Protein AF-A0A6L3B1K0-F1 (afdb_monomer_lite)

Organism: Azospirillum brasilense (NCBI:txid192)

Structure (mmCIF, N/CA/C/O backbone):
data_AF-A0A6L3B1K0-F1
#
_entry.id   AF-A0A6L3B1K0-F1
#
loop_
_atom_site.group_PDB
_atom_site.id
_atom_site.type_symbol
_atom_site.label_atom_id
_atom_site.label_alt_id
_atom_site.label_comp_id
_atom_site.label_asym_id
_atom_site.label_entity_id
_atom_site.label_seq_id
_atom_site.pdbx_PDB_ins_code
_atom_site.Cartn_x
_atom_site.Cartn_y
_atom_site.Cartn_z
_atom_site.occupancy
_atom_site.B_iso_or_equiv
_atom_site.auth_seq_id
_atom_site.auth_comp_id
_atom_site.auth_asym_id
_atom_site.auth_atom_id
_atom_site.pdbx_PDB_model_num
ATOM 1 N N . MET A 1 1 ? -2.531 6.996 -9.589 1.00 86.94 1 MET A N 1
ATOM 2 C CA . MET A 1 1 ? -1.404 6.646 -8.697 1.00 86.94 1 MET A CA 1
ATOM 3 C C . MET A 1 1 ? -1.810 5.839 -7.459 1.00 86.94 1 MET A C 1
ATOM 5 O O . MET A 1 1 ? -1.517 4.654 -7.424 1.00 86.94 1 MET A O 1
ATOM 9 N N . ARG A 1 2 ? -2.521 6.419 -6.473 1.00 87.19 2 ARG A N 1
ATOM 10 C CA . ARG A 1 2 ? -2.810 5.781 -5.159 1.00 87.19 2 ARG A CA 1
ATOM 11 C C . ARG A 1 2 ? -3.393 4.363 -5.223 1.00 87.19 2 ARG A C 1
ATOM 13 O O . ARG A 1 2 ? -3.021 3.514 -4.427 1.00 87.19 2 ARG A O 1
ATOM 20 N N . THR A 1 3 ? -4.273 4.098 -6.185 1.00 90.81 3 THR A N 1
ATOM 21 C CA . THR A 1 3 ? -4.840 2.764 -6.416 1.00 90.81 3 THR A CA 1
ATOM 22 C C . THR A 1 3 ? -3.766 1.729 -6.755 1.00 90.81 3 THR A C 1
ATOM 24 O O . THR A 1 3 ? -3.760 0.662 -6.164 1.00 90.81 3 THR A O 1
ATOM 27 N N . ALA A 1 4 ? -2.838 2.049 -7.662 1.00 90.62 4 ALA A N 1
ATOM 28 C CA . ALA A 1 4 ? -1.761 1.140 -8.055 1.00 90.62 4 ALA A CA 1
ATOM 29 C C . ALA A 1 4 ? -0.779 0.895 -6.898 1.00 90.62 4 ALA A C 1
ATOM 31 O O . ALA A 1 4 ? -0.403 -0.246 -6.660 1.00 90.62 4 ALA A O 1
ATOM 32 N N . LEU A 1 5 ? -0.448 1.936 -6.124 1.00 91.38 5 LEU A N 1
ATOM 33 C CA . LEU A 1 5 ? 0.362 1.806 -4.906 1.00 91.38 5 LEU A CA 1
ATOM 34 C C . LEU A 1 5 ? -0.286 0.876 -3.876 1.00 91.38 5 LEU A C 1
ATOM 36 O O . LEU A 1 5 ? 0.376 -0.016 -3.364 1.00 91.38 5 LEU A O 1
ATOM 40 N N . ALA A 1 6 ? -1.586 1.033 -3.614 1.00 90.38 6 ALA A N 1
ATOM 41 C CA . ALA A 1 6 ? -2.307 0.166 -2.683 1.00 90.38 6 ALA A CA 1
ATOM 42 C C . ALA A 1 6 ? -2.279 -1.311 -3.117 1.00 90.38 6 ALA A C 1
ATOM 44 O O . ALA A 1 6 ? -2.135 -2.195 -2.275 1.00 90.38 6 ALA A O 1
ATOM 45 N N . LEU A 1 7 ? -2.376 -1.574 -4.425 1.00 90.75 7 LEU A N 1
ATOM 46 C CA . LEU A 1 7 ? -2.270 -2.923 -4.986 1.00 90.75 7 LEU A CA 1
ATOM 47 C C . LEU A 1 7 ? -0.841 -3.479 -4.834 1.00 90.75 7 LEU A C 1
ATOM 49 O O . LEU A 1 7 ? -0.678 -4.615 -4.398 1.00 90.75 7 LEU A O 1
ATOM 53 N N . VAL A 1 8 ? 0.190 -2.666 -5.093 1.00 91.75 8 VAL A N 1
ATOM 54 C CA . VAL A 1 8 ? 1.606 -3.029 -4.883 1.00 91.75 8 VAL A CA 1
ATOM 55 C C . VAL A 1 8 ? 1.900 -3.336 -3.412 1.00 91.75 8 VAL A C 1
ATOM 57 O O . VAL A 1 8 ? 2.517 -4.356 -3.124 1.00 91.75 8 VAL A O 1
ATOM 60 N N . ILE A 1 9 ? 1.421 -2.505 -2.481 1.00 90.50 9 ILE A N 1
ATOM 61 C CA . ILE A 1 9 ? 1.541 -2.716 -1.028 1.00 90.50 9 ILE A CA 1
ATOM 62 C C . ILE A 1 9 ? 0.909 -4.052 -0.634 1.00 90.50 9 ILE A C 1
ATOM 64 O O . ILE A 1 9 ? 1.549 -4.877 0.016 1.00 90.50 9 ILE A O 1
ATOM 68 N N . ALA A 1 10 ? -0.334 -4.290 -1.058 1.00 87.50 10 ALA A N 1
ATOM 69 C CA . ALA A 1 10 ? -1.055 -5.509 -0.716 1.00 87.50 10 ALA A CA 1
ATOM 70 C C . ALA A 1 10 ? -0.383 -6.761 -1.308 1.00 87.50 10 ALA A C 1
ATOM 72 O O . ALA A 1 10 ? -0.256 -7.778 -0.626 1.00 87.50 10 ALA A O 1
ATOM 73 N N . ARG A 1 11 ? 0.126 -6.668 -2.544 1.00 86.94 11 ARG A N 1
ATOM 74 C CA . ARG A 1 11 ? 0.893 -7.739 -3.192 1.00 86.94 11 ARG A CA 1
ATOM 75 C C . ARG A 1 11 ? 2.226 -7.997 -2.493 1.00 86.94 11 ARG A C 1
ATOM 77 O O . ARG A 1 11 ? 2.617 -9.149 -2.338 1.00 86.94 11 ARG A O 1
ATOM 84 N N . ARG A 1 12 ? 2.917 -6.953 -2.030 1.00 86.38 12 ARG A N 1
ATOM 85 C CA . ARG A 1 12 ? 4.172 -7.093 -1.276 1.00 86.38 12 ARG A CA 1
ATOM 86 C C . ARG A 1 12 ? 3.946 -7.716 0.097 1.00 86.38 12 ARG A C 1
ATOM 88 O O . ARG A 1 12 ? 4.785 -8.478 0.558 1.00 86.38 12 ARG A O 1
ATOM 95 N N . ALA A 1 13 ? 2.816 -7.409 0.730 1.00 85.56 13 ALA A N 1
ATOM 96 C CA . ALA A 1 13 ? 2.474 -7.925 2.047 1.00 85.56 13 ALA A CA 1
ATOM 97 C C . ALA A 1 13 ? 2.261 -9.443 2.061 1.00 85.56 13 ALA A C 1
ATOM 99 O O . ALA A 1 13 ? 2.494 -10.059 3.097 1.00 85.56 13 ALA A O 1
ATOM 100 N N . GLN A 1 14 ? 1.788 -10.032 0.950 1.00 84.38 14 GLN A N 1
ATOM 101 C CA . GLN A 1 14 ? 1.463 -11.466 0.838 1.00 84.38 14 GLN A CA 1
ATOM 102 C C . GLN A 1 14 ? 0.508 -11.966 1.948 1.00 84.38 14 GLN A C 1
ATOM 104 O O . GLN A 1 14 ? 0.469 -13.145 2.285 1.00 84.38 14 GLN A O 1
ATOM 109 N N . ARG A 1 15 ? -0.274 -11.055 2.544 1.00 85.75 15 ARG A N 1
ATOM 110 C CA . ARG A 1 15 ? -1.242 -11.316 3.617 1.00 85.75 15 ARG A CA 1
ATOM 111 C C . ARG A 1 15 ? -2.334 -10.253 3.614 1.00 85.75 15 ARG A C 1
ATOM 113 O O . ARG A 1 15 ? -2.159 -9.170 3.057 1.00 85.75 15 ARG A O 1
ATOM 120 N N . ALA A 1 16 ? -3.435 -10.529 4.306 1.00 86.88 16 ALA A N 1
ATOM 121 C CA . ALA A 1 16 ? -4.459 -9.521 4.541 1.00 86.88 16 ALA A CA 1
ATOM 122 C C . ALA A 1 16 ? -3.948 -8.422 5.500 1.00 86.88 16 ALA A C 1
ATOM 124 O O . ALA A 1 16 ? -3.304 -8.711 6.515 1.00 86.88 16 ALA A O 1
ATOM 125 N N . LEU A 1 17 ? -4.258 -7.164 5.183 1.00 85.56 17 LEU A N 1
ATOM 126 C CA . LEU A 1 17 ? -3.819 -5.975 5.924 1.00 85.56 17 LEU A CA 1
ATOM 127 C C . LEU A 1 17 ? -4.998 -5.298 6.631 1.00 85.56 17 LEU A C 1
ATOM 129 O O . LEU A 1 17 ? -6.129 -5.339 6.153 1.00 85.56 17 LEU A O 1
ATOM 133 N N . ARG A 1 18 ? -4.764 -4.652 7.771 1.00 85.69 18 ARG A N 1
ATOM 134 C CA . ARG A 1 18 ? -5.749 -3.794 8.450 1.00 85.69 18 ARG A CA 1
ATOM 135 C C . ARG A 1 18 ? -5.811 -2.414 7.799 1.00 85.69 18 ARG A C 1
ATOM 137 O O . ARG A 1 18 ? -4.856 -1.968 7.171 1.00 85.69 18 ARG A O 1
ATOM 144 N N . LEU A 1 19 ? -6.914 -1.696 8.032 1.00 83.38 19 LEU A N 1
ATOM 145 C CA . LEU A 1 19 ? -7.052 -0.303 7.591 1.00 83.38 19 LEU A CA 1
ATOM 146 C C . LEU A 1 19 ? -5.901 0.577 8.103 1.00 83.38 19 LEU A C 1
ATOM 148 O O . LEU A 1 19 ? -5.317 1.318 7.325 1.00 83.38 19 LEU A O 1
ATOM 152 N N . THR A 1 20 ? -5.522 0.417 9.372 1.00 81.88 20 THR A N 1
ATOM 153 C CA . THR A 1 20 ? -4.434 1.177 10.005 1.00 81.88 20 THR A CA 1
ATOM 154 C C . THR A 1 20 ? -3.077 0.951 9.337 1.00 81.88 20 THR A C 1
ATOM 156 O O . THR A 1 20 ? -2.251 1.853 9.309 1.00 81.88 20 THR A O 1
ATOM 159 N N . GLU A 1 21 ? -2.835 -0.243 8.783 1.00 86.44 21 GLU A N 1
ATOM 160 C CA . GLU A 1 21 ? -1.594 -0.553 8.058 1.00 86.44 21 GLU A CA 1
ATOM 161 C C . GLU A 1 21 ? -1.561 0.146 6.691 1.00 86.44 21 GLU A C 1
ATOM 163 O O . GLU A 1 21 ? -0.507 0.589 6.251 1.00 86.44 21 GLU A O 1
ATOM 168 N N . PHE A 1 22 ? -2.716 0.297 6.038 1.00 84.50 22 PHE A N 1
ATOM 169 C CA . PHE A 1 22 ? -2.838 1.088 4.812 1.00 84.50 22 PHE A CA 1
ATOM 170 C C . PHE A 1 22 ? -2.731 2.591 5.075 1.00 84.50 22 PHE A C 1
ATOM 172 O O . PHE A 1 22 ? -2.081 3.299 4.310 1.00 84.50 22 PHE A O 1
ATOM 179 N N . GLU A 1 23 ? -3.342 3.081 6.152 1.00 83.44 23 GLU A N 1
ATOM 180 C CA . GLU A 1 23 ? -3.277 4.493 6.541 1.00 83.44 23 GLU A CA 1
ATOM 181 C C . GLU A 1 23 ? -1.851 4.918 6.905 1.00 83.44 23 GLU A C 1
ATOM 183 O O . GLU A 1 23 ? -1.430 5.996 6.499 1.00 83.44 23 GLU A O 1
ATOM 188 N N . ALA A 1 24 ? -1.079 4.047 7.567 1.00 82.75 24 ALA A N 1
ATOM 189 C CA . ALA A 1 24 ? 0.344 4.269 7.837 1.00 82.75 24 ALA A CA 1
ATOM 190 C C . ALA A 1 24 ? 1.208 4.368 6.563 1.00 82.75 24 ALA A C 1
ATOM 192 O O . ALA A 1 24 ? 2.325 4.871 6.620 1.00 82.75 24 ALA A O 1
ATOM 193 N N . LEU A 1 25 ? 0.694 3.895 5.422 1.00 84.88 25 LEU A N 1
ATOM 194 C CA . LEU A 1 25 ? 1.328 3.964 4.101 1.00 84.88 25 LEU A CA 1
ATOM 195 C C . LEU A 1 25 ? 0.611 4.965 3.175 1.00 84.88 25 LEU A C 1
ATOM 197 O O . LEU A 1 25 ? 0.642 4.825 1.951 1.00 84.88 25 LEU A O 1
ATOM 201 N N . ASP A 1 26 ? -0.090 5.949 3.749 1.00 85.06 26 ASP A N 1
ATOM 202 C CA . ASP A 1 26 ? -0.809 7.013 3.035 1.00 85.06 26 ASP A CA 1
ATOM 203 C C . ASP A 1 26 ? -1.859 6.519 2.017 1.00 85.06 26 ASP A C 1
ATOM 205 O O . ASP A 1 26 ? -2.209 7.211 1.049 1.00 85.06 26 ASP A O 1
ATOM 209 N N . VAL A 1 27 ? -2.417 5.321 2.224 1.00 86.00 27 VAL A N 1
ATOM 210 C CA . VAL A 1 27 ? -3.525 4.791 1.422 1.00 86.00 27 VAL A CA 1
ATOM 211 C C . VAL A 1 27 ? -4.850 5.131 2.113 1.00 86.00 27 VAL A C 1
ATOM 213 O O . VAL A 1 27 ? -5.236 4.474 3.079 1.00 86.00 27 VAL A O 1
ATOM 216 N N . PRO A 1 28 ? -5.614 6.127 1.618 1.00 82.81 28 PRO A N 1
ATOM 217 C CA . PRO A 1 28 ? -6.823 6.561 2.302 1.00 82.81 28 PRO A CA 1
ATOM 218 C C . PRO A 1 28 ? -7.967 5.541 2.142 1.00 82.81 28 PRO A C 1
ATOM 220 O O . PRO A 1 28 ? -8.073 4.902 1.084 1.00 82.81 28 PRO A O 1
ATOM 223 N N . PRO A 1 29 ? -8.920 5.475 3.095 1.00 83.50 29 PRO A N 1
ATOM 224 C CA . PRO A 1 29 ? -10.041 4.527 3.072 1.00 83.50 29 PRO A CA 1
ATOM 225 C C . PRO A 1 29 ? -10.854 4.538 1.768 1.00 83.50 29 PRO A C 1
ATOM 227 O O . PRO A 1 29 ? -11.299 3.495 1.287 1.00 83.50 29 PRO A O 1
ATOM 230 N N . LYS A 1 30 ? -11.007 5.712 1.138 1.00 85.94 30 LYS A N 1
ATOM 231 C CA . LYS A 1 30 ? -11.706 5.859 -0.151 1.00 85.94 30 LYS A CA 1
ATOM 232 C C . LYS A 1 30 ? -11.069 5.045 -1.284 1.00 85.94 30 LYS A C 1
ATOM 234 O O . LYS A 1 30 ? -11.785 4.555 -2.154 1.00 85.94 30 LYS A O 1
ATOM 239 N N . THR A 1 31 ? -9.744 4.881 -1.270 1.00 89.81 31 THR A N 1
ATOM 240 C CA . THR A 1 31 ? -9.016 4.068 -2.255 1.00 89.81 31 THR A CA 1
ATOM 241 C C . THR A 1 31 ? -9.354 2.594 -2.069 1.00 89.81 31 THR A C 1
ATOM 243 O O . THR A 1 31 ? -9.645 1.910 -3.045 1.00 89.81 31 THR A O 1
ATOM 246 N N . LEU A 1 32 ? -9.394 2.118 -0.821 1.00 87.94 32 LEU A N 1
ATOM 247 C CA . LEU A 1 32 ? -9.777 0.740 -0.507 1.00 87.94 32 LEU A CA 1
ATOM 248 C C . LEU A 1 32 ? -11.239 0.467 -0.871 1.00 87.94 32 LEU A C 1
ATOM 250 O O . LEU A 1 32 ? -11.537 -0.561 -1.468 1.00 87.94 32 LEU A O 1
ATOM 254 N N . HIS A 1 33 ? -12.145 1.409 -0.598 1.00 87.12 33 HIS A N 1
ATOM 255 C CA . HIS A 1 33 ? -13.552 1.292 -1.000 1.00 87.12 33 HIS A CA 1
ATOM 256 C C . HIS A 1 33 ? -13.715 1.191 -2.520 1.00 87.12 33 HIS A C 1
ATOM 258 O O . HIS A 1 33 ? -14.476 0.361 -3.017 1.00 87.12 33 HIS A O 1
ATOM 264 N N . TYR A 1 34 ? -12.964 2.003 -3.269 1.00 90.56 34 TYR A N 1
ATOM 265 C CA . TYR A 1 34 ? -12.917 1.905 -4.725 1.00 90.56 34 TYR A CA 1
ATOM 266 C C . TYR A 1 34 ? -12.403 0.532 -5.187 1.00 90.56 34 TYR A C 1
ATOM 268 O O . TYR A 1 34 ? -13.008 -0.081 -6.064 1.00 90.56 34 TYR A O 1
ATOM 276 N N . LEU A 1 35 ? -11.333 0.018 -4.575 1.00 90.69 35 LEU A N 1
ATOM 277 C CA . LEU A 1 35 ? -10.773 -1.297 -4.900 1.00 90.69 35 LEU A CA 1
ATOM 278 C C . LEU A 1 35 ? -11.723 -2.456 -4.574 1.00 90.69 35 LEU A C 1
ATOM 280 O O . LEU A 1 35 ? -11.791 -3.409 -5.348 1.00 90.69 35 LEU A O 1
ATOM 284 N N . ILE A 1 36 ? -12.501 -2.344 -3.494 1.00 90.06 36 ILE A N 1
ATOM 285 C CA . ILE A 1 36 ? -13.557 -3.303 -3.148 1.00 90.06 36 ILE A CA 1
ATOM 286 C C . ILE A 1 36 ? -14.650 -3.309 -4.211 1.00 90.06 36 ILE A C 1
ATOM 288 O O . ILE A 1 36 ? -14.991 -4.364 -4.736 1.00 90.06 36 ILE A O 1
ATOM 292 N N . ARG A 1 37 ? -15.153 -2.132 -4.607 1.00 89.94 37 ARG A N 1
ATOM 293 C CA . ARG A 1 37 ? -16.148 -2.025 -5.691 1.00 89.94 37 ARG A CA 1
ATOM 294 C C . ARG A 1 37 ? -15.646 -2.583 -7.021 1.00 89.94 37 ARG A C 1
ATOM 296 O O . ARG A 1 37 ? -16.444 -3.022 -7.837 1.00 89.94 37 ARG A O 1
ATOM 303 N N . ARG A 1 38 ? -14.333 -2.542 -7.250 1.00 88.94 38 ARG A N 1
ATOM 304 C CA . ARG A 1 38 ? -13.679 -3.096 -8.441 1.00 88.94 38 ARG A CA 1
ATOM 305 C C . ARG A 1 38 ? -13.323 -4.581 -8.318 1.00 88.94 38 ARG A C 1
ATOM 307 O O . ARG A 1 38 ? -12.725 -5.106 -9.249 1.00 88.94 38 ARG A O 1
ATOM 314 N N . GLY A 1 39 ? -13.643 -5.237 -7.201 1.00 88.62 39 GLY A N 1
ATOM 315 C CA . GLY A 1 39 ? -13.339 -6.654 -6.980 1.00 88.62 39 GLY A CA 1
ATOM 316 C C . GLY A 1 39 ? -11.844 -6.962 -6.857 1.00 88.62 39 GLY A C 1
ATOM 317 O O . GLY A 1 39 ? -11.429 -8.085 -7.100 1.00 88.62 39 GLY A O 1
ATOM 318 N N . ARG A 1 40 ? -11.016 -5.966 -6.517 1.00 89.44 40 ARG A N 1
ATOM 319 C CA . ARG A 1 40 ? -9.553 -6.114 -6.375 1.00 89.44 40 ARG A CA 1
ATOM 320 C C . ARG A 1 40 ? -9.111 -6.317 -4.931 1.00 89.44 40 ARG A C 1
ATOM 322 O O . ARG A 1 40 ? -7.984 -6.724 -4.671 1.00 89.44 40 ARG A O 1
ATOM 329 N N . VAL A 1 41 ? -9.988 -5.993 -3.989 1.00 88.56 41 VAL A N 1
ATOM 330 C CA . VAL A 1 41 ? -9.785 -6.171 -2.554 1.00 88.56 41 VAL A CA 1
ATOM 331 C C . VAL A 1 41 ? -11.097 -6.664 -1.957 1.00 88.56 41 VAL A C 1
ATOM 333 O O . VAL A 1 41 ? -12.164 -6.182 -2.321 1.00 88.56 41 VAL A O 1
ATOM 336 N N . GLN A 1 42 ? -11.030 -7.588 -1.011 1.00 88.19 42 GLN A N 1
ATOM 337 C CA . GLN A 1 42 ? -12.158 -8.053 -0.219 1.00 88.19 42 GLN A CA 1
ATOM 338 C C . GLN A 1 42 ? -11.942 -7.679 1.239 1.00 88.19 42 GLN A C 1
ATOM 340 O O . GLN A 1 42 ? -10.851 -7.842 1.778 1.00 88.19 42 GLN A O 1
ATOM 345 N N . ARG A 1 43 ? -12.989 -7.185 1.899 1.00 87.00 43 ARG A N 1
ATOM 346 C CA . ARG A 1 43 ? -12.963 -6.951 3.343 1.00 87.00 43 ARG A CA 1
ATOM 347 C C . ARG A 1 43 ? -13.524 -8.177 4.062 1.00 87.00 43 ARG A C 1
ATOM 349 O O . ARG A 1 43 ? -14.690 -8.511 3.873 1.00 87.00 43 ARG A O 1
ATOM 356 N N . GLY A 1 44 ? -12.695 -8.820 4.877 1.00 79.50 44 GLY A N 1
ATOM 357 C CA . GLY A 1 44 ? -13.082 -9.922 5.750 1.00 79.50 44 GLY A CA 1
ATOM 358 C C . GLY A 1 44 ? -13.870 -9.450 6.974 1.00 79.50 44 GLY A C 1
ATOM 359 O O . GLY A 1 44 ? -13.818 -8.280 7.368 1.00 79.50 44 GLY A O 1
ATOM 360 N N . ALA A 1 45 ? -14.588 -10.382 7.604 1.00 73.06 45 ALA A N 1
ATOM 361 C CA . ALA A 1 45 ? -15.356 -10.125 8.827 1.00 73.06 45 ALA A CA 1
ATOM 362 C C . ALA A 1 45 ? -14.467 -9.715 10.019 1.00 73.06 45 ALA A C 1
ATOM 364 O O . ALA A 1 45 ? -14.907 -8.988 10.908 1.00 73.06 45 ALA A O 1
ATOM 365 N N . ASP A 1 46 ? -13.195 -10.122 10.012 1.00 74.44 46 ASP A N 1
ATOM 366 C CA . ASP A 1 46 ? -12.177 -9.733 10.994 1.00 74.44 46 ASP A CA 1
ATOM 367 C C . ASP A 1 46 ? -11.671 -8.285 10.812 1.00 74.44 46 ASP A C 1
ATOM 369 O O . ASP A 1 46 ? -10.865 -7.793 11.606 1.00 74.44 46 ASP A O 1
ATOM 373 N N . GLY A 1 47 ? -12.169 -7.579 9.789 1.00 79.25 47 GLY A N 1
ATOM 374 C CA . GLY A 1 47 ? -11.797 -6.208 9.459 1.00 79.25 47 GLY A CA 1
ATOM 375 C C . GLY A 1 47 ? -10.503 -6.090 8.655 1.00 79.25 47 GLY A C 1
ATOM 376 O O . GLY A 1 47 ? -10.042 -4.966 8.442 1.00 79.25 47 GLY A O 1
ATOM 377 N N . ARG A 1 48 ? -9.922 -7.209 8.205 1.00 85.38 48 ARG A N 1
ATOM 378 C CA . ARG A 1 48 ? -8.766 -7.206 7.308 1.00 85.38 48 ARG A CA 1
ATOM 379 C C . ARG A 1 48 ? -9.197 -7.119 5.846 1.00 85.38 48 ARG A C 1
ATOM 381 O O . ARG A 1 48 ? -10.294 -7.517 5.466 1.00 85.38 48 ARG A O 1
ATOM 388 N N . TYR A 1 49 ? -8.314 -6.574 5.029 1.00 87.62 49 TYR A N 1
ATOM 389 C CA . TYR A 1 49 ? -8.478 -6.377 3.601 1.00 87.62 49 TYR A CA 1
ATOM 390 C C . TYR A 1 49 ? -7.555 -7.363 2.892 1.00 87.62 49 TYR A C 1
ATOM 392 O O . TYR A 1 49 ? -6.331 -7.266 2.992 1.00 87.62 49 TYR A O 1
ATOM 400 N N . GLN A 1 50 ? -8.152 -8.334 2.215 1.00 87.44 50 GLN A N 1
ATOM 401 C CA . GLN A 1 50 ? -7.462 -9.336 1.423 1.00 87.44 50 GLN A CA 1
ATOM 402 C C . GLN A 1 50 ? -7.427 -8.893 -0.034 1.00 87.44 50 GLN A C 1
ATOM 404 O O . GLN A 1 50 ? -8.434 -8.460 -0.589 1.00 87.44 50 GLN A O 1
ATOM 409 N N . PHE A 1 51 ? -6.259 -8.981 -0.655 1.00 87.00 51 PHE A N 1
ATOM 410 C CA . PHE A 1 51 ? -6.114 -8.698 -2.073 1.00 87.00 51 PHE A CA 1
ATOM 411 C C . PHE A 1 51 ? -6.657 -9.852 -2.912 1.00 87.00 51 PHE A C 1
ATOM 413 O O . PHE A 1 51 ? -6.414 -11.014 -2.590 1.00 87.00 51 PHE A O 1
ATOM 420 N N . ILE A 1 52 ? -7.357 -9.515 -3.993 1.00 84.69 52 ILE A N 1
ATOM 421 C CA . ILE A 1 52 ? -7.810 -10.474 -4.997 1.00 84.69 52 ILE A CA 1
ATOM 422 C C . ILE A 1 52 ? -6.976 -10.254 -6.253 1.00 84.69 52 ILE A C 1
ATOM 424 O O . ILE A 1 52 ? -6.920 -9.141 -6.792 1.00 84.69 52 ILE A O 1
ATOM 428 N N . GLU A 1 53 ? -6.334 -11.323 -6.716 1.00 78.38 53 GLU A N 1
ATOM 429 C CA . GLU A 1 53 ? -5.625 -11.303 -7.986 1.00 78.38 53 GLU A CA 1
ATOM 430 C C . GLU A 1 53 ? -6.614 -11.047 -9.125 1.00 78.38 53 GLU A C 1
ATOM 432 O O . GLU A 1 53 ? -7.648 -11.698 -9.256 1.00 78.38 53 GLU A O 1
ATOM 437 N N . GLY A 1 54 ? -6.314 -10.032 -9.925 1.00 75.75 54 GLY A N 1
ATOM 438 C CA . GLY A 1 54 ? -7.126 -9.630 -11.061 1.00 75.75 54 GLY A CA 1
ATOM 439 C C . GLY A 1 54 ? -6.229 -9.221 -12.215 1.00 75.75 54 GLY A C 1
ATOM 440 O O . GLY A 1 54 ? -5.005 -9.230 -12.090 1.00 75.75 54 GLY A O 1
ATOM 441 N N . ALA A 1 55 ? -6.841 -8.820 -13.330 1.00 77.94 55 ALA A N 1
ATOM 442 C CA . ALA A 1 55 ? -6.090 -8.415 -14.513 1.00 77.94 55 ALA A CA 1
ATOM 443 C C . ALA A 1 55 ? -5.033 -7.342 -14.159 1.00 77.94 55 ALA A C 1
ATOM 445 O O . ALA A 1 55 ? -5.382 -6.325 -13.534 1.00 77.94 55 ALA A O 1
ATOM 446 N N . PRO A 1 56 ? -3.755 -7.558 -14.522 1.00 76.44 56 PRO A N 1
ATOM 447 C CA . PRO A 1 56 ? -2.681 -6.638 -14.183 1.00 76.44 56 PRO A CA 1
ATOM 448 C C . PRO A 1 56 ? -2.938 -5.277 -14.831 1.00 76.44 56 PRO A C 1
ATOM 450 O O . PRO A 1 56 ? -3.228 -5.179 -16.023 1.00 76.44 56 PRO A O 1
ATOM 453 N N . LEU A 1 57 ? -2.854 -4.210 -14.036 1.00 86.25 57 LEU A N 1
ATOM 454 C CA . LEU A 1 57 ? -2.993 -2.847 -14.543 1.00 86.25 57 LEU A CA 1
ATOM 455 C C . LEU A 1 57 ? -1.610 -2.307 -14.925 1.00 86.25 57 LEU A C 1
ATOM 457 O O . LEU A 1 57 ? -0.703 -2.419 -14.105 1.00 86.25 57 LEU A O 1
ATOM 461 N N . PRO A 1 58 ? -1.427 -1.631 -16.075 1.00 89.06 58 PRO A N 1
ATOM 462 C CA . PRO A 1 58 ? -0.101 -1.187 -16.523 1.00 89.06 58 PRO A CA 1
ATOM 463 C C . PRO A 1 58 ? 0.692 -0.389 -15.474 1.00 89.06 58 PRO A C 1
ATOM 465 O O . PRO A 1 58 ? 1.882 -0.617 -15.278 1.00 89.06 58 PRO A O 1
ATOM 468 N N . LEU A 1 59 ? 0.016 0.505 -14.744 1.00 92.38 59 LEU A N 1
ATOM 469 C CA . LEU A 1 59 ? 0.605 1.283 -13.647 1.00 92.38 59 LEU A CA 1
ATOM 470 C C . LEU A 1 59 ? 1.028 0.417 -12.453 1.00 92.38 59 LEU A C 1
ATOM 472 O O . LEU A 1 59 ? 2.077 0.654 -11.869 1.00 92.38 59 LEU A O 1
ATOM 476 N N . GLU A 1 60 ? 0.206 -0.563 -12.077 1.00 91.75 60 GLU A N 1
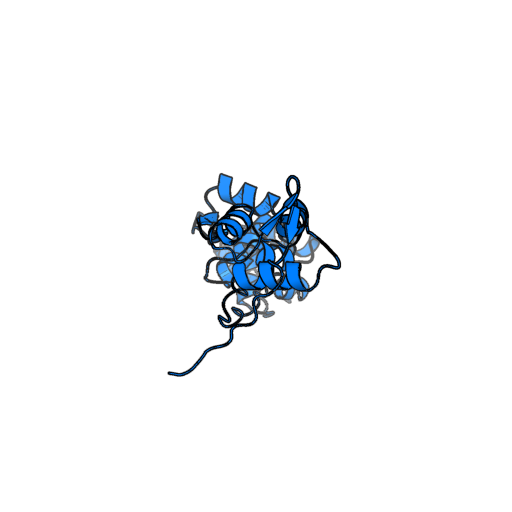ATOM 477 C CA . GLU A 1 60 ? 0.510 -1.505 -10.994 1.00 91.75 60 GLU A CA 1
ATOM 478 C C . GLU A 1 60 ? 1.698 -2.388 -11.380 1.00 91.75 60 GLU A C 1
ATOM 480 O O . GLU A 1 60 ? 2.638 -2.509 -10.602 1.00 91.75 60 GLU A O 1
ATOM 485 N N . THR A 1 61 ? 1.690 -2.938 -12.598 1.00 92.19 61 THR A N 1
ATOM 486 C CA . THR A 1 61 ? 2.763 -3.786 -13.125 1.00 92.19 61 THR A CA 1
ATOM 487 C C . THR A 1 61 ? 4.090 -3.038 -13.167 1.00 92.19 61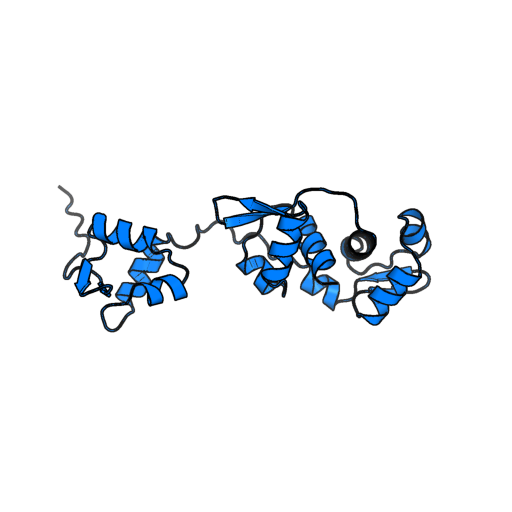 THR A C 1
ATOM 489 O O . THR A 1 61 ? 5.097 -3.556 -12.692 1.00 92.19 61 THR A O 1
ATOM 492 N N . ALA A 1 62 ? 4.097 -1.799 -13.669 1.00 94.81 62 ALA A N 1
ATOM 493 C CA . ALA A 1 62 ? 5.306 -0.983 -13.750 1.00 94.81 62 ALA A CA 1
ATOM 494 C C . ALA A 1 62 ? 5.913 -0.701 -12.370 1.00 94.81 62 ALA A C 1
ATOM 496 O O . ALA A 1 62 ? 7.113 -0.886 -12.168 1.00 94.81 62 ALA A O 1
ATOM 497 N N . LEU A 1 63 ? 5.077 -0.297 -11.409 1.00 94.69 63 LEU A N 1
ATOM 498 C CA . LEU A 1 63 ? 5.512 -0.066 -10.033 1.00 94.69 63 LEU A CA 1
ATOM 499 C C . LEU A 1 63 ? 5.999 -1.362 -9.377 1.00 94.69 63 LEU A C 1
ATOM 501 O O . LEU A 1 63 ? 7.039 -1.354 -8.728 1.00 94.69 63 LEU A O 1
ATOM 505 N N . TRP A 1 64 ? 5.291 -2.478 -9.577 1.00 93.44 64 TRP A N 1
ATOM 506 C CA . TRP A 1 64 ? 5.680 -3.783 -9.042 1.00 93.44 64 TRP A CA 1
ATOM 507 C C . TRP A 1 64 ? 7.052 -4.225 -9.556 1.00 93.44 64 TRP A C 1
ATOM 509 O O . TRP A 1 64 ? 7.913 -4.580 -8.756 1.00 93.44 64 TRP A O 1
ATOM 519 N N . MET A 1 65 ? 7.293 -4.134 -10.869 1.00 94.44 65 MET A N 1
ATOM 520 C CA . MET A 1 65 ? 8.585 -4.478 -11.473 1.00 94.44 65 MET A CA 1
ATOM 521 C C . MET A 1 65 ? 9.734 -3.656 -10.879 1.00 94.44 65 MET A C 1
ATOM 523 O O . MET A 1 65 ? 10.763 -4.219 -10.510 1.00 94.44 65 MET A O 1
ATOM 527 N N . ALA A 1 66 ? 9.549 -2.340 -10.742 1.00 93.88 66 ALA A N 1
ATOM 528 C CA . ALA A 1 66 ? 10.564 -1.456 -10.174 1.00 93.88 66 ALA A CA 1
ATOM 529 C C . ALA A 1 66 ? 10.807 -1.721 -8.677 1.00 93.88 66 ALA A C 1
ATOM 531 O O . ALA A 1 66 ? 11.948 -1.719 -8.220 1.00 93.88 66 ALA A O 1
ATOM 532 N N . VAL A 1 67 ? 9.746 -1.989 -7.911 1.00 92.06 67 VAL A N 1
ATOM 533 C CA . VAL A 1 67 ? 9.836 -2.317 -6.482 1.00 92.06 67 VAL A CA 1
ATOM 534 C C . VAL A 1 67 ? 10.542 -3.656 -6.257 1.00 92.06 67 VAL A C 1
ATOM 536 O O . VAL A 1 67 ? 11.386 -3.752 -5.368 1.00 92.06 67 VAL A O 1
ATOM 539 N N . CYS A 1 68 ? 10.251 -4.673 -7.073 1.00 90.00 68 CYS A N 1
ATOM 540 C CA . CYS A 1 68 ? 10.929 -5.971 -7.016 1.00 90.00 68 CYS A CA 1
ATOM 541 C C . CYS A 1 68 ? 12.421 -5.878 -7.344 1.00 90.00 68 CYS A C 1
ATOM 543 O O . CYS A 1 68 ? 13.205 -6.651 -6.802 1.00 90.00 68 CYS A O 1
ATOM 545 N N . ALA A 1 69 ? 12.821 -4.922 -8.186 1.00 90.38 69 ALA A N 1
ATOM 546 C CA . ALA A 1 69 ? 14.227 -4.653 -8.470 1.00 90.38 69 ALA A CA 1
ATOM 547 C C . ALA A 1 69 ? 14.965 -3.977 -7.297 1.00 90.38 69 ALA A C 1
ATOM 549 O O . ALA A 1 69 ? 16.187 -3.877 -7.327 1.00 90.38 69 ALA A O 1
ATOM 550 N N . ASN A 1 70 ? 14.247 -3.538 -6.253 1.00 85.31 70 ASN A N 1
ATOM 551 C CA . ASN A 1 70 ? 14.796 -3.038 -4.990 1.00 85.31 70 ASN A CA 1
ATOM 552 C C . ASN A 1 70 ? 15.888 -1.961 -5.157 1.00 85.31 70 ASN A C 1
ATOM 554 O O . ASN A 1 70 ? 16.938 -2.015 -4.521 1.00 85.31 70 ASN A O 1
ATOM 558 N N . GLY A 1 71 ? 15.643 -0.995 -6.045 1.00 83.44 71 GLY A N 1
ATOM 559 C CA . GLY A 1 71 ? 16.576 0.094 -6.355 1.00 83.44 71 GLY A CA 1
ATOM 560 C C . GLY A 1 71 ? 17.514 -0.186 -7.533 1.00 83.44 71 GLY A C 1
ATOM 561 O O . GLY A 1 71 ? 18.114 0.750 -8.054 1.00 83.44 71 GLY A O 1
ATOM 562 N N . ALA A 1 72 ? 17.597 -1.428 -8.021 1.00 91.25 72 ALA A N 1
ATOM 563 C CA . ALA A 1 72 ? 18.263 -1.715 -9.286 1.00 91.25 72 ALA A CA 1
ATOM 564 C C . ALA A 1 72 ? 17.440 -1.197 -10.478 1.00 91.25 72 ALA A C 1
ATOM 566 O O . ALA A 1 72 ? 16.204 -1.177 -10.455 1.00 91.25 72 ALA A O 1
ATOM 567 N N . ALA A 1 73 ? 18.136 -0.797 -11.542 1.00 95.50 73 ALA A N 1
ATOM 568 C CA . ALA A 1 73 ? 17.501 -0.365 -12.777 1.00 95.50 73 ALA A CA 1
ATOM 569 C C . ALA A 1 73 ? 16.870 -1.556 -13.512 1.00 95.50 73 ALA A C 1
ATOM 571 O O . ALA A 1 73 ? 17.509 -2.583 -13.747 1.00 95.50 73 ALA A O 1
ATOM 572 N N . VAL A 1 74 ? 15.614 -1.398 -13.920 1.00 95.69 74 VAL A N 1
ATOM 573 C CA . VAL A 1 74 ? 14.935 -2.297 -14.853 1.00 95.69 74 VAL A CA 1
ATOM 574 C C . VAL A 1 74 ? 15.043 -1.685 -16.247 1.00 95.69 74 VAL A C 1
ATOM 576 O O . VAL A 1 74 ? 14.568 -0.572 -16.473 1.00 95.69 74 VAL A O 1
ATOM 579 N N . GLY A 1 75 ? 15.666 -2.398 -17.188 1.00 95.12 75 GLY A N 1
ATOM 580 C CA . GLY A 1 75 ? 15.824 -1.928 -18.569 1.00 95.12 75 GLY A CA 1
ATOM 581 C C . GLY A 1 75 ? 14.480 -1.635 -19.249 1.00 95.12 75 GLY A C 1
ATOM 582 O O . GLY A 1 75 ? 13.492 -2.344 -19.025 1.00 95.12 75 GLY A O 1
ATOM 583 N N . ALA A 1 76 ? 14.429 -0.604 -20.101 1.00 93.88 76 ALA A N 1
ATOM 584 C CA . ALA A 1 76 ? 13.201 -0.187 -20.790 1.00 93.88 76 ALA A CA 1
ATOM 585 C C . ALA A 1 76 ? 12.566 -1.303 -21.644 1.00 93.88 76 ALA A C 1
ATOM 587 O O . ALA A 1 76 ? 11.341 -1.364 -21.787 1.00 93.88 76 ALA A O 1
ATOM 588 N N . GLU A 1 77 ? 13.382 -2.218 -22.169 1.00 94.69 77 GLU A N 1
ATOM 589 C CA . GLU A 1 77 ? 12.908 -3.377 -22.925 1.00 94.69 77 GLU A CA 1
ATOM 590 C C . GLU A 1 77 ? 12.020 -4.293 -22.072 1.00 94.69 77 GLU A C 1
ATOM 592 O O . GLU A 1 77 ? 10.944 -4.686 -22.516 1.00 94.69 77 GLU A O 1
ATOM 597 N N . ARG A 1 78 ? 12.392 -4.559 -20.811 1.00 95.75 78 ARG A N 1
ATOM 598 C CA . ARG A 1 78 ? 11.595 -5.414 -19.915 1.00 95.75 78 ARG A CA 1
ATOM 599 C C . ARG A 1 78 ? 10.217 -4.823 -19.641 1.00 95.75 78 ARG A C 1
ATOM 601 O O . ARG A 1 78 ? 9.230 -5.552 -19.613 1.00 95.75 78 ARG A O 1
ATOM 608 N N . PHE A 1 79 ? 10.130 -3.504 -19.471 1.00 95.00 79 PHE A N 1
ATOM 609 C CA . PHE A 1 79 ? 8.838 -2.826 -19.353 1.00 95.00 79 PHE A CA 1
ATOM 610 C C . PHE A 1 79 ? 8.008 -2.973 -20.633 1.00 95.00 79 PHE A C 1
ATOM 612 O O . PHE A 1 79 ? 6.817 -3.266 -20.564 1.00 95.00 79 PHE A O 1
ATOM 619 N N . THR A 1 80 ? 8.644 -2.837 -21.796 1.00 94.12 80 THR A N 1
ATOM 620 C CA . THR A 1 80 ? 7.979 -2.985 -23.098 1.00 94.12 80 THR A CA 1
ATOM 621 C C . THR A 1 80 ? 7.444 -4.405 -23.300 1.00 94.12 80 THR A C 1
ATOM 623 O O . THR A 1 80 ? 6.287 -4.569 -23.682 1.00 94.12 80 THR A O 1
ATOM 626 N N . GLN A 1 81 ? 8.234 -5.429 -22.961 1.00 93.88 81 GLN A N 1
ATOM 627 C CA . GLN A 1 81 ? 7.820 -6.838 -22.986 1.00 93.88 81 GLN A CA 1
ATOM 628 C C . GLN A 1 81 ? 6.638 -7.112 -22.040 1.00 93.88 81 GLN A C 1
ATOM 630 O O . GLN A 1 81 ? 5.764 -7.914 -22.356 1.00 93.88 81 GLN A O 1
ATOM 635 N N . ALA A 1 82 ? 6.557 -6.399 -20.912 1.00 91.38 82 ALA A N 1
ATOM 636 C CA . ALA A 1 82 ? 5.421 -6.446 -19.990 1.00 91.38 82 ALA A CA 1
ATOM 637 C C . ALA A 1 82 ? 4.199 -5.618 -20.454 1.00 91.38 82 ALA A C 1
ATOM 639 O O . ALA A 1 82 ? 3.250 -5.434 -19.689 1.00 9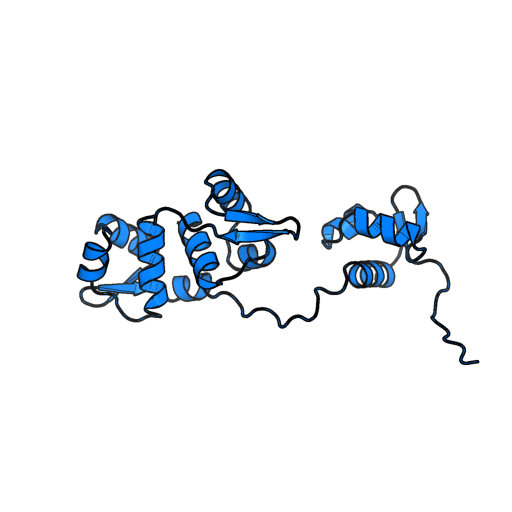1.38 82 ALA A O 1
ATOM 640 N N . GLY A 1 83 ? 4.214 -5.085 -21.682 1.00 93.50 83 GLY A N 1
ATOM 641 C CA . GLY A 1 83 ? 3.133 -4.269 -22.242 1.00 93.50 83 GLY A CA 1
ATOM 642 C C . GLY A 1 83 ? 3.046 -2.855 -21.658 1.00 93.50 83 GLY A C 1
ATOM 643 O O . GLY A 1 83 ? 2.022 -2.184 -21.800 1.00 93.50 83 GLY A O 1
ATOM 644 N N . ILE A 1 84 ? 4.094 -2.381 -20.979 1.00 95.94 84 ILE A N 1
ATOM 645 C CA . ILE A 1 84 ? 4.115 -1.060 -20.349 1.00 95.94 84 ILE A CA 1
ATOM 646 C C . ILE A 1 84 ? 4.608 -0.030 -21.358 1.00 95.94 84 ILE A C 1
ATOM 648 O O . ILE A 1 84 ? 5.713 -0.094 -21.891 1.00 95.94 84 ILE A O 1
ATOM 652 N N . THR A 1 85 ? 3.764 0.966 -21.598 1.00 94.75 85 THR A N 1
ATOM 653 C CA . THR A 1 85 ? 4.029 2.027 -22.566 1.00 94.75 85 THR A CA 1
ATOM 654 C C . THR A 1 85 ? 5.027 3.052 -22.030 1.00 94.75 85 THR A C 1
ATOM 656 O O . THR A 1 85 ? 5.049 3.375 -20.839 1.00 94.75 85 THR A O 1
ATOM 659 N N . ARG A 1 86 ? 5.797 3.671 -22.935 1.00 93.88 86 ARG A N 1
ATOM 660 C CA . ARG A 1 86 ? 6.700 4.786 -22.600 1.00 93.88 86 ARG A CA 1
ATOM 661 C C . ARG A 1 86 ? 5.973 5.939 -21.900 1.00 93.88 86 ARG A C 1
ATOM 663 O O . ARG A 1 86 ? 6.532 6.552 -20.997 1.00 93.88 86 ARG A O 1
ATOM 670 N N . SER A 1 87 ? 4.730 6.228 -22.288 1.00 94.81 87 SER A N 1
ATOM 671 C CA . SER A 1 87 ? 3.896 7.246 -21.636 1.00 94.81 87 SER A CA 1
ATOM 672 C C . SER A 1 87 ? 3.602 6.911 -20.171 1.00 94.81 87 SER A C 1
ATOM 674 O O . SER A 1 87 ? 3.642 7.809 -19.333 1.00 94.81 87 SER A O 1
ATOM 676 N N . THR A 1 88 ? 3.385 5.632 -19.840 1.00 95.50 88 THR A N 1
ATOM 677 C CA . THR A 1 88 ? 3.218 5.173 -18.452 1.00 95.50 88 THR A CA 1
ATOM 678 C C . THR A 1 88 ? 4.493 5.407 -17.646 1.00 95.50 88 THR A C 1
ATOM 680 O O . THR A 1 88 ? 4.428 5.986 -16.565 1.00 95.50 88 THR A O 1
ATOM 683 N N . LEU A 1 89 ? 5.656 5.036 -18.191 1.00 95.69 89 LEU A N 1
ATOM 684 C CA . LEU A 1 89 ? 6.950 5.246 -17.529 1.00 95.69 89 LEU A CA 1
ATOM 685 C C . LEU A 1 89 ? 7.235 6.738 -17.314 1.00 95.69 89 LEU A C 1
ATOM 687 O O . LEU A 1 89 ? 7.564 7.145 -16.205 1.00 95.69 89 LEU A O 1
ATOM 691 N N . LEU A 1 90 ? 7.012 7.573 -18.334 1.00 95.25 90 LEU A N 1
ATOM 692 C CA . LEU A 1 90 ? 7.158 9.029 -18.226 1.00 95.25 90 LEU A CA 1
ATOM 693 C C . LEU A 1 90 ? 6.211 9.636 -17.189 1.00 95.25 90 LEU A C 1
ATOM 695 O O . LEU A 1 90 ? 6.616 10.529 -16.447 1.00 95.25 90 LEU A O 1
ATOM 699 N N . HIS A 1 91 ? 4.963 9.169 -17.128 1.00 95.88 91 HIS A N 1
ATOM 700 C CA . HIS A 1 91 ? 4.022 9.607 -16.104 1.00 95.88 91 HIS A CA 1
ATOM 701 C C . HIS A 1 91 ? 4.527 9.247 -14.701 1.00 95.88 91 HIS A C 1
ATOM 703 O O . HIS A 1 91 ? 4.576 10.118 -13.840 1.00 95.88 91 HIS A O 1
ATOM 709 N N . LEU A 1 92 ? 4.981 8.010 -14.483 1.00 95.88 92 LEU A N 1
ATOM 710 C CA . LEU A 1 92 ? 5.529 7.577 -13.194 1.00 95.88 92 LEU A CA 1
ATOM 711 C C . LEU A 1 92 ? 6.802 8.340 -12.797 1.00 95.88 92 LEU A C 1
ATOM 713 O O . LEU A 1 92 ? 6.990 8.633 -11.616 1.00 95.88 92 LEU A O 1
ATOM 717 N N . THR A 1 93 ? 7.650 8.701 -13.763 1.00 96.19 93 THR A N 1
ATOM 718 C CA . THR A 1 93 ? 8.824 9.549 -13.519 1.00 96.19 93 THR A CA 1
ATOM 719 C C . THR A 1 93 ? 8.430 10.968 -13.120 1.00 96.19 93 THR A C 1
ATOM 721 O O . THR A 1 93 ? 8.970 11.499 -12.156 1.00 96.19 93 THR A O 1
ATOM 724 N N . ARG A 1 94 ? 7.450 11.580 -13.800 1.00 96.06 94 ARG A N 1
ATOM 725 C CA . ARG A 1 94 ? 6.945 12.921 -13.441 1.00 96.06 94 ARG A CA 1
ATOM 726 C C . ARG A 1 94 ? 6.316 12.961 -12.050 1.00 96.06 94 ARG A C 1
ATOM 728 O O . ARG A 1 94 ? 6.430 13.961 -11.357 1.00 96.06 94 ARG A O 1
ATOM 735 N N . GLU A 1 95 ? 5.685 11.867 -11.642 1.00 94.88 95 GLU A N 1
ATOM 736 C CA . GLU A 1 95 ? 5.098 11.707 -10.307 1.00 94.88 95 GLU A CA 1
ATOM 737 C C . GLU A 1 95 ? 6.146 11.374 -9.224 1.00 94.88 95 GLU A C 1
ATOM 739 O O . GLU A 1 95 ? 5.796 11.216 -8.053 1.00 94.88 95 GLU A O 1
ATOM 744 N N . GLY A 1 96 ? 7.428 11.250 -9.593 1.00 94.62 96 GLY A N 1
ATOM 745 C CA . GLY A 1 96 ? 8.531 10.959 -8.673 1.00 94.62 96 GLY A CA 1
ATOM 746 C C . GLY A 1 96 ? 8.534 9.527 -8.129 1.00 94.62 96 GLY A C 1
ATOM 747 O O . GLY A 1 96 ? 9.107 9.271 -7.071 1.00 94.62 96 GLY A O 1
ATOM 748 N N . MET A 1 97 ? 7.866 8.592 -8.811 1.00 95.69 97 MET A N 1
ATOM 749 C CA . MET A 1 97 ? 7.810 7.178 -8.411 1.00 95.69 97 MET A CA 1
ATOM 750 C C . MET A 1 97 ? 8.946 6.364 -9.028 1.00 95.69 97 MET A C 1
ATOM 752 O O . MET A 1 97 ? 9.436 5.420 -8.415 1.00 95.69 97 MET A O 1
ATOM 756 N N . LEU A 1 98 ? 9.360 6.731 -10.240 1.00 96.25 98 LEU A N 1
ATOM 757 C CA . LEU A 1 98 ? 10.482 6.117 -10.940 1.00 96.25 98 LEU A CA 1
ATOM 758 C C . LEU A 1 98 ? 11.552 7.156 -11.244 1.00 96.25 98 LEU A C 1
ATOM 760 O O . LEU A 1 98 ? 11.242 8.295 -11.585 1.00 96.25 98 LEU A O 1
ATOM 764 N N . GLU A 1 99 ? 12.800 6.724 -11.232 1.00 96.44 99 GLU A N 1
ATOM 765 C CA . GLU A 1 99 ? 13.951 7.516 -11.645 1.00 96.44 99 GLU A CA 1
ATOM 766 C C . GLU A 1 99 ? 14.571 6.890 -12.886 1.00 96.44 99 GLU A C 1
ATOM 768 O O . GLU A 1 99 ? 14.585 5.668 -13.046 1.00 96.44 99 GLU A O 1
ATOM 773 N N . ARG A 1 100 ? 15.054 7.729 -13.803 1.00 95.31 100 ARG A N 1
ATOM 774 C CA . ARG A 1 100 ? 15.745 7.237 -14.992 1.00 95.31 100 ARG A CA 1
ATOM 775 C C . ARG A 1 100 ? 17.151 6.804 -14.593 1.00 95.31 100 ARG A C 1
ATOM 777 O O . ARG A 1 100 ? 17.889 7.598 -14.020 1.00 95.31 100 ARG A O 1
ATOM 784 N N . ALA A 1 101 ? 17.515 5.574 -14.928 1.00 92.50 101 ALA A N 1
ATOM 785 C CA . ALA A 1 101 ? 18.803 4.988 -14.583 1.00 92.50 101 ALA A CA 1
ATOM 786 C C . ALA A 1 101 ? 19.368 4.291 -15.824 1.00 92.50 101 ALA A C 1
ATOM 788 O O . ALA A 1 101 ? 18.899 3.221 -16.209 1.00 92.50 101 ALA A O 1
ATOM 789 N N . GLY A 1 102 ? 20.325 4.945 -16.489 1.00 89.56 102 GLY A N 1
ATOM 790 C CA . GLY A 1 102 ? 20.855 4.489 -17.776 1.00 89.56 102 GLY A CA 1
ATOM 791 C C . GLY A 1 102 ? 19.771 4.401 -18.859 1.00 89.56 102 GLY A C 1
ATOM 792 O O . GLY A 1 102 ? 19.059 5.372 -19.139 1.00 89.56 102 GLY A O 1
ATOM 793 N N . ASP A 1 103 ? 19.649 3.221 -19.462 1.00 89.75 103 ASP A N 1
ATOM 794 C CA . ASP A 1 103 ? 18.649 2.855 -20.471 1.00 89.75 103 ASP A CA 1
ATOM 795 C C . ASP A 1 103 ? 17.313 2.373 -19.865 1.00 89.75 103 ASP A C 1
ATOM 797 O O . ASP A 1 103 ? 16.382 2.026 -20.594 1.00 89.75 103 ASP A O 1
ATOM 801 N N . GLY A 1 104 ? 17.194 2.376 -18.535 1.00 94.88 104 GLY A N 1
ATOM 802 C CA . GLY A 1 104 ? 16.046 1.863 -17.801 1.00 94.88 104 GLY A CA 1
ATOM 803 C C . GLY A 1 104 ? 15.471 2.824 -16.765 1.00 94.88 104 GLY A C 1
ATOM 804 O O . GLY A 1 104 ? 15.683 4.043 -16.787 1.00 94.88 104 GLY A O 1
ATOM 805 N N . TYR A 1 105 ? 14.704 2.241 -15.846 1.00 97.06 105 TYR A N 1
ATOM 806 C CA . TYR A 1 105 ? 14.055 2.940 -14.744 1.00 97.06 105 TYR A CA 1
ATOM 807 C C . TYR A 1 105 ? 14.238 2.167 -13.439 1.00 97.06 105 TYR A C 1
ATOM 809 O O . TYR A 1 105 ? 14.074 0.948 -13.409 1.00 97.06 105 TYR A O 1
ATOM 817 N N . ALA A 1 106 ? 14.543 2.879 -12.361 1.00 96.69 106 ALA A N 1
ATOM 818 C CA . ALA A 1 106 ? 14.609 2.346 -11.005 1.00 96.69 106 ALA A CA 1
ATOM 819 C C . ALA A 1 106 ? 13.454 2.901 -10.160 1.00 96.69 106 ALA A C 1
ATOM 821 O O . ALA A 1 106 ? 12.906 3.964 -10.461 1.00 96.69 106 ALA A O 1
ATOM 822 N N . ALA A 1 107 ? 13.069 2.187 -9.101 1.00 95.31 107 ALA A N 1
ATOM 823 C CA . ALA A 1 107 ? 12.153 2.727 -8.100 1.00 95.31 107 ALA A CA 1
ATOM 824 C C . ALA A 1 107 ? 12.826 3.882 -7.347 1.00 95.31 107 ALA A C 1
ATOM 826 O O . ALA A 1 107 ? 13.961 3.731 -6.897 1.00 95.31 107 ALA A O 1
ATOM 827 N N . SER A 1 108 ? 12.123 5.003 -7.171 1.00 95.50 108 SER A N 1
ATOM 828 C CA . SER A 1 108 ? 12.631 6.090 -6.332 1.00 95.50 108 SER A CA 1
ATOM 829 C C . SER A 1 108 ? 12.704 5.655 -4.859 1.00 95.50 108 SER A C 1
ATOM 831 O O . SER A 1 108 ? 11.922 4.793 -4.432 1.00 95.50 108 SER A O 1
ATOM 833 N N . PRO A 1 109 ? 13.570 6.272 -4.032 1.00 93.00 109 PRO A N 1
ATOM 834 C CA . PRO A 1 109 ? 13.617 6.000 -2.593 1.00 93.00 109 PRO A CA 1
ATOM 835 C C . PRO A 1 109 ? 12.244 6.146 -1.921 1.00 93.00 109 PRO A C 1
ATOM 837 O O . PRO A 1 109 ? 11.838 5.299 -1.125 1.00 93.00 109 PRO A O 1
ATOM 840 N N . ARG A 1 110 ? 11.469 7.157 -2.335 1.00 91.56 110 ARG A N 1
ATOM 841 C CA . ARG A 1 110 ? 10.095 7.390 -1.870 1.00 91.56 110 ARG A CA 1
ATOM 842 C C . ARG A 1 110 ? 9.155 6.232 -2.210 1.00 91.56 110 ARG A C 1
ATOM 844 O O . ARG A 1 110 ? 8.310 5.861 -1.394 1.00 91.56 110 ARG A O 1
ATOM 851 N N . LEU A 1 111 ? 9.253 5.6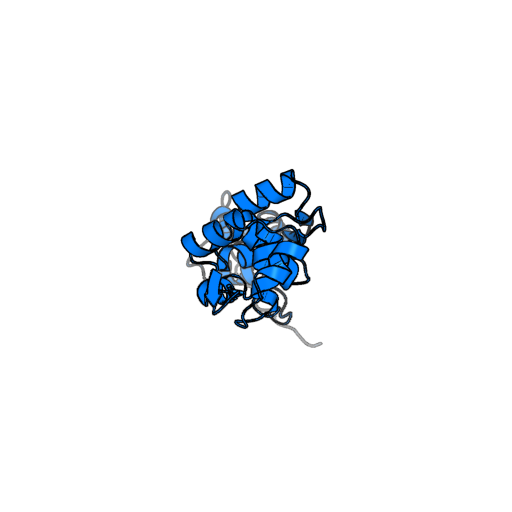67 -3.416 1.00 92.69 111 LEU A N 1
ATOM 852 C CA . LEU A 1 111 ? 8.441 4.513 -3.804 1.00 92.69 111 LEU A CA 1
ATOM 853 C C . LEU A 1 111 ? 8.799 3.283 -2.958 1.00 92.69 111 LEU A C 1
ATOM 855 O O . LEU A 1 111 ? 7.911 2.560 -2.504 1.00 92.69 111 LEU A O 1
ATOM 859 N N . LEU A 1 112 ? 10.089 3.049 -2.718 1.00 91.25 112 LEU A N 1
ATOM 860 C CA . LEU A 1 112 ? 10.543 1.933 -1.889 1.00 91.25 112 LEU A CA 1
ATOM 861 C C . LEU A 1 112 ? 10.060 2.069 -0.440 1.00 91.25 112 LEU A C 1
ATOM 863 O O . LEU A 1 112 ? 9.583 1.088 0.128 1.00 91.25 112 LEU A O 1
ATOM 867 N N . GLU A 1 113 ? 10.116 3.275 0.124 1.00 88.88 113 GLU A N 1
ATOM 868 C CA . GLU A 1 113 ? 9.640 3.566 1.477 1.00 88.88 113 GLU A CA 1
ATOM 869 C C . GLU A 1 113 ? 8.115 3.433 1.595 1.00 88.88 113 GLU A C 1
ATOM 871 O O . GLU A 1 113 ? 7.624 2.681 2.433 1.00 88.88 113 GLU A O 1
ATOM 876 N N . SER A 1 114 ? 7.355 4.065 0.696 1.00 86.31 114 SER A N 1
ATOM 877 C CA . SER A 1 114 ? 5.880 4.012 0.701 1.00 86.31 114 SER A CA 1
ATOM 878 C C . SER A 1 114 ? 5.299 2.623 0.418 1.00 86.31 114 SER A C 1
ATOM 880 O O . SER A 1 114 ? 4.131 2.366 0.701 1.00 86.31 114 SER A O 1
ATOM 882 N N . THR A 1 115 ? 6.099 1.707 -0.133 1.00 87.88 115 THR A N 1
ATOM 883 C CA . THR A 1 115 ? 5.703 0.308 -0.357 1.00 87.88 115 THR A CA 1
ATOM 884 C C . THR A 1 115 ? 6.323 -0.651 0.650 1.00 87.88 115 THR A C 1
ATOM 886 O O . THR A 1 115 ? 6.129 -1.863 0.534 1.00 87.88 115 THR A O 1
ATOM 889 N N . ARG A 1 116 ? 7.064 -0.148 1.642 1.00 86.00 116 ARG A N 1
ATOM 890 C CA . ARG A 1 116 ? 7.648 -0.968 2.697 1.00 86.00 116 ARG A CA 1
ATOM 891 C C . ARG A 1 116 ? 6.550 -1.387 3.662 1.00 86.00 116 ARG A C 1
ATOM 893 O O . ARG A 1 116 ? 6.162 -0.647 4.557 1.00 86.00 116 ARG A O 1
ATOM 900 N N . VAL A 1 117 ? 6.064 -2.609 3.487 1.00 76.75 117 VAL A N 1
ATOM 901 C CA . VAL A 1 117 ? 5.121 -3.206 4.430 1.00 76.75 117 VAL A CA 1
ATOM 902 C C . VAL A 1 117 ? 5.885 -3.485 5.726 1.00 76.75 117 VAL A C 1
ATOM 904 O O . VAL A 1 117 ? 6.871 -4.229 5.677 1.00 76.75 117 VAL A O 1
ATOM 907 N N . PRO A 1 118 ? 5.495 -2.890 6.868 1.00 66.00 118 PRO A N 1
ATOM 908 C CA . PRO A 1 118 ? 6.122 -3.223 8.136 1.00 66.00 118 PRO A CA 1
ATOM 909 C C . PRO A 1 118 ? 5.985 -4.734 8.387 1.00 66.00 118 PRO A C 1
ATOM 911 O O . PRO A 1 118 ? 4.965 -5.329 7.999 1.00 66.00 118 PRO A O 1
ATOM 914 N N . PRO A 1 119 ? 7.002 -5.375 8.999 1.00 59.66 119 PRO A N 1
ATOM 915 C CA . PRO A 1 119 ? 6.892 -6.776 9.379 1.00 59.66 119 PRO A CA 1
ATOM 916 C C . PRO A 1 119 ? 5.609 -6.962 10.185 1.00 59.66 119 PRO A C 1
ATOM 918 O O . PRO A 1 119 ? 5.166 -6.036 10.871 1.00 59.66 119 PRO A O 1
ATOM 921 N N . VAL A 1 120 ? 4.988 -8.140 10.058 1.00 55.56 120 VAL A N 1
ATOM 922 C CA . VAL A 1 120 ? 3.876 -8.523 10.936 1.00 55.56 120 VAL A CA 1
ATOM 923 C C . VAL A 1 120 ? 4.352 -8.190 12.347 1.00 55.56 120 VAL A C 1
ATOM 925 O O . VAL A 1 120 ? 5.393 -8.731 12.724 1.00 55.56 120 VAL A O 1
ATOM 928 N N . PRO A 1 121 ? 3.700 -7.283 13.102 1.00 47.97 121 PRO A N 1
ATOM 929 C CA . PRO A 1 121 ? 3.987 -7.228 14.520 1.00 47.97 121 PRO A CA 1
ATOM 930 C C . PRO A 1 121 ? 3.747 -8.654 14.988 1.00 47.97 121 PRO A C 1
ATOM 932 O O . PRO A 1 121 ? 2.630 -9.159 14.809 1.00 47.97 121 PRO A O 1
ATOM 935 N N . GLU A 1 122 ? 4.816 -9.331 15.433 1.00 41.47 122 GLU A N 1
ATOM 936 C CA . GLU A 1 122 ? 4.714 -10.658 16.027 1.00 41.47 122 GLU A CA 1
ATOM 937 C C . GLU A 1 122 ? 3.494 -10.624 16.917 1.00 41.47 122 GLU A C 1
ATOM 939 O O . GLU A 1 122 ? 3.256 -9.621 17.592 1.00 41.47 122 GLU A O 1
ATOM 944 N N . SER A 1 123 ? 2.663 -11.648 16.793 1.00 40.06 123 SER A N 1
ATOM 945 C CA . SER A 1 123 ? 1.334 -11.689 17.367 1.00 40.06 123 SER A CA 1
ATOM 946 C C . SER A 1 123 ? 1.382 -11.686 18.903 1.00 40.06 123 SER A C 1
ATOM 948 O O . SER A 1 123 ? 0.912 -12.621 19.535 1.00 40.06 123 SER A O 1
ATOM 950 N N . GLY A 1 124 ? 1.836 -10.606 19.534 1.00 39.91 124 GLY A N 1
ATOM 951 C CA . GLY A 1 124 ? 1.113 -10.039 20.644 1.00 39.91 124 GLY A CA 1
ATOM 952 C C . GLY A 1 124 ? -0.253 -9.725 20.071 1.00 39.91 124 GLY A C 1
ATOM 953 O O . GLY A 1 124 ? -0.394 -8.848 19.212 1.00 39.91 124 GLY A O 1
ATOM 954 N N . ALA A 1 125 ? -1.243 -10.531 20.452 1.00 38.84 125 ALA A N 1
ATOM 955 C CA . ALA A 1 125 ? -2.632 -10.249 20.151 1.00 38.84 125 ALA A CA 1
ATOM 956 C C . ALA A 1 125 ? -2.853 -8.732 20.294 1.00 38.84 125 ALA A C 1
ATOM 958 O O . ALA A 1 125 ? -2.320 -8.152 21.247 1.00 38.84 125 ALA A O 1
ATOM 959 N N . PRO A 1 126 ? -3.587 -8.063 19.373 1.00 45.66 126 PRO A N 1
ATOM 960 C CA . PRO A 1 126 ? -4.036 -6.702 19.666 1.00 45.66 126 PRO A CA 1
ATOM 961 C C . PRO A 1 126 ? -4.555 -6.739 21.104 1.00 45.66 126 PRO A C 1
ATOM 963 O O . PRO A 1 126 ? -5.298 -7.693 21.372 1.00 45.66 126 PRO A O 1
ATOM 966 N N . PRO A 1 127 ? -4.099 -5.846 22.014 1.00 51.03 127 PRO A N 1
ATOM 967 C CA . PRO A 1 127 ? -4.428 -5.961 23.431 1.00 51.03 127 PRO A CA 1
ATOM 968 C C . PRO A 1 127 ? -5.911 -6.252 23.481 1.00 51.03 127 PRO A C 1
ATOM 970 O O . PRO A 1 127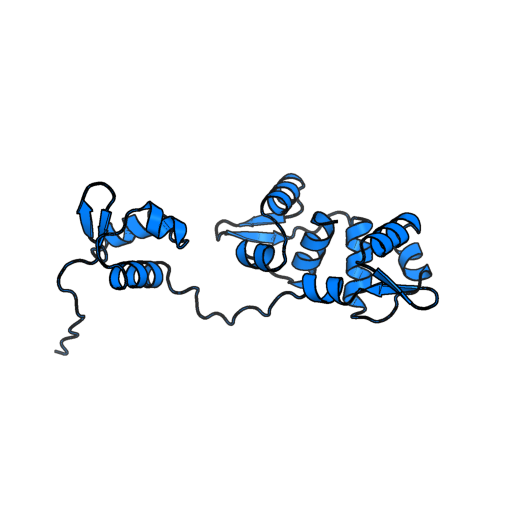 ? -6.666 -5.527 22.817 1.00 51.03 127 PRO A O 1
ATOM 973 N N . ASP A 1 128 ? -6.275 -7.396 24.078 1.00 70.12 128 ASP A N 1
ATOM 974 C CA . ASP A 1 128 ? -7.631 -7.934 23.996 1.00 70.12 128 ASP A CA 1
ATOM 975 C C . ASP A 1 128 ? -8.588 -6.750 24.125 1.00 70.12 128 ASP A C 1
ATOM 977 O O . ASP A 1 128 ? -8.411 -5.907 25.005 1.00 70.12 128 ASP A O 1
ATOM 981 N N . ARG A 1 129 ? -9.520 -6.573 23.179 1.00 73.75 129 ARG A N 1
ATOM 982 C CA . ARG A 1 129 ? -10.347 -5.352 23.129 1.00 73.75 129 ARG A CA 1
ATOM 983 C C . ARG A 1 129 ? -11.058 -5.121 24.468 1.00 73.75 129 ARG A C 1
ATOM 985 O O . ARG A 1 129 ? -11.401 -3.986 24.783 1.00 73.75 129 ARG A O 1
ATOM 992 N N . ARG A 1 130 ? -11.239 -6.191 25.254 1.00 79.50 130 ARG A N 1
ATOM 993 C CA . ARG A 1 130 ? -11.536 -6.158 26.688 1.00 79.50 130 ARG A CA 1
ATOM 994 C C . ARG A 1 130 ? -10.460 -5.427 27.499 1.00 79.50 130 ARG A C 1
ATOM 996 O O . ARG A 1 130 ? -10.780 -4.392 28.062 1.00 79.50 130 ARG A O 1
ATOM 1003 N N . THR A 1 131 ? -9.218 -5.905 27.549 1.00 79.38 131 THR A N 1
ATOM 1004 C CA . THR A 1 131 ? -8.076 -5.244 28.209 1.00 79.38 131 THR A CA 1
ATOM 1005 C C . THR A 1 131 ? -7.924 -3.778 27.806 1.00 79.38 131 THR A C 1
ATOM 1007 O O . THR A 1 131 ? -7.792 -2.929 28.680 1.00 79.38 131 THR A O 1
ATOM 1010 N N . ALA A 1 132 ? -8.023 -3.449 26.515 1.00 82.06 132 ALA A N 1
ATOM 1011 C CA . ALA A 1 132 ? -7.945 -2.062 26.051 1.00 82.06 132 ALA A CA 1
ATOM 1012 C C . ALA A 1 132 ? -9.110 -1.199 26.574 1.00 82.06 132 ALA A C 1
ATOM 1014 O O . ALA A 1 132 ? -8.906 -0.055 26.973 1.00 82.06 132 ALA A O 1
ATOM 1015 N N . ALA A 1 133 ? -10.331 -1.743 26.611 1.00 85.44 133 ALA A N 1
ATOM 1016 C CA . ALA A 1 133 ? -11.492 -1.047 27.164 1.00 85.44 133 ALA A CA 1
ATOM 1017 C C . ALA A 1 133 ? -11.415 -0.868 28.683 1.00 85.44 133 ALA A C 1
ATOM 1019 O O . ALA A 1 133 ? -11.823 0.176 29.186 1.00 85.44 133 ALA A O 1
ATOM 1020 N N . LEU A 1 134 ? -10.883 -1.858 29.401 1.00 86.44 134 LEU A N 1
ATOM 1021 C CA . LEU A 1 134 ? -10.684 -1.773 30.845 1.00 86.44 134 LEU A CA 1
ATOM 1022 C C . LEU A 1 134 ? -9.590 -0.760 31.184 1.00 86.44 134 LEU A C 1
ATOM 1024 O O . LEU A 1 134 ? -9.854 0.135 31.972 1.00 86.44 134 LEU A O 1
ATOM 1028 N N . ALA A 1 135 ? -8.444 -0.800 30.499 1.00 85.88 135 ALA A N 1
ATOM 1029 C CA . ALA A 1 135 ? -7.371 0.179 30.678 1.00 85.88 135 ALA A CA 1
ATOM 1030 C C . ALA A 1 135 ? -7.832 1.614 30.369 1.00 85.88 135 ALA A C 1
ATOM 1032 O O . ALA A 1 135 ? -7.478 2.551 31.083 1.00 85.88 135 ALA A O 1
ATOM 1033 N N . LEU A 1 136 ? -8.662 1.793 29.334 1.00 86.00 136 LEU A N 1
ATOM 1034 C CA . LEU A 1 136 ? -9.244 3.095 29.011 1.00 86.00 136 LEU A CA 1
ATOM 1035 C C . LEU A 1 136 ? -10.172 3.594 30.129 1.00 86.00 136 LEU A C 1
ATOM 1037 O O . LEU A 1 136 ? -10.140 4.776 30.457 1.00 86.00 136 LEU A O 1
ATOM 1041 N N . ALA A 1 137 ? -10.986 2.709 30.713 1.00 86.50 137 ALA A N 1
ATOM 1042 C CA . ALA A 1 137 ? -11.853 3.045 31.839 1.00 86.50 137 ALA A CA 1
ATOM 1043 C C . ALA A 1 137 ? -11.068 3.290 33.142 1.00 86.50 137 ALA A C 1
ATOM 1045 O O . ALA A 1 137 ? -11.453 4.176 33.898 1.00 86.50 137 ALA A O 1
ATOM 1046 N N . ASP A 1 138 ? -9.981 2.549 33.380 1.00 85.31 138 ASP A N 1
ATOM 1047 C CA . ASP A 1 138 ? -9.102 2.681 34.551 1.00 85.31 138 ASP A CA 1
ATOM 1048 C C . ASP A 1 138 ? -8.320 4.009 34.525 1.00 85.31 138 ASP A C 1
ATOM 1050 O O . ASP A 1 138 ? -8.147 4.654 35.554 1.00 85.31 138 ASP A O 1
ATOM 1054 N N . GLY A 1 139 ? -7.871 4.445 33.342 1.00 82.00 139 GLY A N 1
ATOM 1055 C CA . GLY A 1 139 ? -7.128 5.698 33.166 1.00 82.00 139 GLY A CA 1
ATOM 1056 C C . GLY A 1 139 ? -7.998 6.955 33.051 1.00 82.00 139 GLY A C 1
ATOM 1057 O O . GLY A 1 139 ? -7.466 8.062 32.960 1.00 82.00 139 GLY A O 1
ATOM 1058 N N . ALA A 1 140 ? -9.326 6.816 33.012 1.00 84.25 140 ALA A N 1
ATOM 1059 C CA . ALA A 1 140 ? -10.226 7.950 32.867 1.00 84.25 140 ALA A CA 1
ATOM 1060 C C . ALA A 1 140 ? -10.530 8.597 34.232 1.00 84.25 140 ALA A C 1
ATOM 1062 O O . ALA A 1 140 ? -10.880 7.896 35.178 1.00 84.25 140 ALA A O 1
ATOM 1063 N N . PRO A 1 141 ? -10.525 9.941 34.341 1.00 79.38 141 PRO A N 1
ATOM 1064 C CA . PRO A 1 141 ? -10.856 10.646 35.586 1.00 79.38 141 PRO A CA 1
ATOM 1065 C C . PRO A 1 141 ? -12.341 10.526 35.982 1.00 79.38 141 PRO A C 1
ATOM 1067 O O . PRO A 1 141 ? -12.772 11.089 36.985 1.00 79.38 141 PRO A O 1
ATOM 1070 N N . GLY A 1 142 ? -13.154 9.836 35.180 1.00 85.12 142 GLY A N 1
ATOM 1071 C CA . GLY A 1 142 ? -14.568 9.615 35.434 1.00 85.12 142 GLY A CA 1
ATOM 1072 C C . GLY A 1 142 ? -15.228 8.751 34.354 1.00 85.12 142 GLY A C 1
ATOM 1073 O O . GLY A 1 142 ? -14.561 8.277 33.434 1.00 85.12 142 GLY A O 1
ATOM 1074 N N . PRO A 1 143 ? -16.557 8.556 34.433 1.00 90.44 143 PRO A N 1
ATOM 1075 C CA . PRO A 1 143 ? -17.280 7.677 33.521 1.00 90.44 143 PRO A CA 1
ATOM 1076 C C . PRO A 1 143 ? -17.187 8.114 32.057 1.00 90.44 143 PRO A C 1
ATOM 1078 O O . PRO A 1 143 ? -17.535 9.247 31.707 1.00 90.44 143 PRO A O 1
ATOM 1081 N N . LEU A 1 144 ? -16.807 7.181 31.190 1.00 90.62 144 LEU A N 1
ATOM 1082 C CA . LEU A 1 144 ? -16.632 7.400 29.758 1.00 90.62 144 LEU A CA 1
ATOM 1083 C C . LEU A 1 144 ? -17.947 7.243 28.999 1.00 90.62 144 LEU A C 1
ATOM 1085 O O . LEU A 1 144 ? -18.773 6.387 29.324 1.00 90.62 144 LEU A O 1
ATOM 1089 N N . ARG A 1 145 ? -18.155 8.031 27.941 1.00 91.69 145 ARG A N 1
ATOM 1090 C CA . ARG A 1 145 ? -19.290 7.821 27.032 1.00 91.69 145 ARG A CA 1
ATOM 1091 C C . ARG A 1 145 ? -18.955 6.726 26.026 1.00 91.69 145 ARG A C 1
ATOM 1093 O O . ARG A 1 145 ? -17.800 6.549 25.652 1.00 91.69 145 ARG A O 1
ATOM 1100 N N . LEU A 1 146 ? -19.981 6.072 25.475 1.00 87.88 146 LEU A N 1
ATOM 1101 C CA . LEU A 1 146 ? -19.806 5.065 24.411 1.00 87.88 146 LEU A CA 1
ATOM 1102 C C . LEU A 1 146 ? -18.927 5.564 23.249 1.00 87.88 146 LEU A C 1
ATOM 1104 O O . LEU A 1 146 ? -18.088 4.834 22.731 1.00 87.88 146 LEU A O 1
ATOM 1108 N N . ARG A 1 147 ? -19.102 6.835 22.866 1.00 86.19 147 ARG A N 1
ATOM 1109 C CA . ARG A 1 147 ? -18.334 7.472 21.787 1.00 86.19 147 ARG A CA 1
ATOM 1110 C C . ARG A 1 147 ? -16.832 7.548 22.075 1.00 86.19 147 ARG A C 1
ATOM 1112 O O . ARG A 1 147 ? -16.055 7.567 21.131 1.00 86.19 147 ARG A O 1
ATOM 1119 N N . ASP A 1 148 ? -16.436 7.617 23.344 1.00 88.44 148 ASP A N 1
ATOM 1120 C CA . ASP A 1 148 ? -15.035 7.765 23.741 1.00 88.44 148 ASP A CA 1
ATOM 1121 C C . ASP A 1 148 ? -14.313 6.418 23.557 1.00 88.44 148 ASP A C 1
ATOM 1123 O O . ASP A 1 148 ? -13.252 6.369 22.943 1.00 88.44 148 ASP A O 1
ATOM 1127 N N . PHE A 1 149 ? -14.971 5.306 23.910 1.00 85.81 149 PHE A N 1
ATOM 1128 C CA . PHE A 1 149 ? -14.519 3.952 23.555 1.00 85.81 149 PHE A CA 1
ATOM 1129 C C . PHE A 1 149 ? -14.400 3.760 22.038 1.00 85.81 149 PHE A C 1
ATOM 1131 O O . PHE A 1 149 ? -13.390 3.253 21.550 1.00 85.81 149 PHE A O 1
ATOM 1138 N N . MET A 1 150 ? -15.405 4.205 21.276 1.00 84.19 150 MET A N 1
ATOM 1139 C CA . MET A 1 150 ? -15.395 4.089 19.814 1.00 84.19 150 MET A CA 1
ATOM 1140 C C . MET A 1 150 ? -14.280 4.913 19.161 1.00 84.19 150 MET A C 1
ATOM 1142 O O . MET A 1 150 ? -13.670 4.442 18.203 1.00 84.19 150 MET A O 1
ATOM 1146 N N . ARG A 1 151 ? -13.980 6.112 19.684 1.00 77.75 151 ARG A N 1
ATOM 1147 C CA . ARG A 1 151 ? -12.831 6.927 19.246 1.00 77.75 151 ARG A CA 1
ATOM 1148 C C . ARG A 1 151 ? -11.497 6.224 19.496 1.00 77.75 151 ARG A C 1
ATOM 1150 O O . ARG A 1 151 ? -10.598 6.361 18.677 1.00 77.75 151 ARG A O 1
ATOM 1157 N N . SER A 1 152 ? -11.406 5.422 20.553 1.00 76.56 152 SER A N 1
ATOM 1158 C CA . SER A 1 152 ? -10.246 4.572 20.855 1.00 76.56 152 SER A CA 1
ATOM 1159 C C . SER A 1 152 ? -10.272 3.209 20.140 1.00 76.56 152 SER A C 1
ATOM 1161 O O . SER A 1 152 ? -9.520 2.306 20.499 1.00 76.56 152 SER A O 1
ATOM 1163 N N . GLY A 1 153 ? -11.140 3.021 19.138 1.00 76.69 153 GLY A N 1
ATOM 1164 C CA . GLY A 1 153 ? -11.193 1.798 18.327 1.00 76.69 153 GLY A CA 1
ATOM 1165 C C . GLY A 1 153 ? -11.906 0.608 18.983 1.00 76.69 153 GLY A C 1
ATOM 1166 O O . GLY A 1 153 ? -11.830 -0.511 18.468 1.00 76.69 153 GLY A O 1
ATOM 1167 N N . ILE A 1 154 ? -12.621 0.820 20.093 1.00 84.56 154 ILE A N 1
ATOM 1168 C CA . ILE A 1 154 ? -13.382 -0.218 20.799 1.00 84.56 154 ILE A CA 1
ATOM 1169 C C . ILE A 1 154 ? -14.845 -0.180 20.321 1.00 84.56 154 ILE A C 1
ATOM 1171 O O . ILE A 1 154 ? -15.538 0.820 20.526 1.00 84.56 154 ILE A O 1
ATOM 1175 N N . PRO A 1 155 ? -15.362 -1.250 19.690 1.00 79.50 155 PRO A N 1
ATOM 1176 C CA . PRO A 1 155 ? -16.729 -1.262 19.183 1.00 79.50 155 PRO A CA 1
ATOM 1177 C C . PRO A 1 155 ? -17.752 -1.330 20.324 1.00 79.50 155 PRO A C 1
ATOM 1179 O O . PRO A 1 155 ? -17.519 -1.959 21.359 1.00 79.50 155 PRO A O 1
ATOM 1182 N N . ALA A 1 156 ? -18.935 -0.752 20.101 1.00 80.56 156 ALA A N 1
ATOM 1183 C CA . ALA A 1 156 ? -20.013 -0.719 21.092 1.00 80.56 156 ALA A CA 1
ATOM 1184 C C . ALA A 1 156 ? -20.418 -2.117 21.593 1.00 80.56 156 ALA A C 1
ATOM 1186 O O . ALA A 1 156 ? -20.657 -2.303 22.782 1.00 80.56 156 ALA A O 1
ATOM 1187 N N . SER A 1 157 ? -20.406 -3.125 20.714 1.00 78.94 157 SER A N 1
ATOM 1188 C CA . SER A 1 157 ? -20.678 -4.525 21.067 1.00 78.94 157 SER A CA 1
ATOM 1189 C C . SER A 1 157 ? -19.728 -5.078 22.134 1.00 78.94 157 SER A C 1
ATOM 1191 O O . SER A 1 157 ? -20.139 -5.898 22.951 1.00 78.94 157 SER A O 1
ATOM 1193 N N . THR A 1 158 ? -18.465 -4.638 22.146 1.00 84.06 158 THR A N 1
ATOM 1194 C CA . THR A 1 158 ? -17.498 -5.019 23.184 1.00 84.06 158 THR A CA 1
ATOM 1195 C C . THR A 1 158 ? -17.860 -4.362 24.509 1.00 84.06 158 THR A C 1
ATOM 1197 O O . THR A 1 158 ? -17.895 -5.051 25.521 1.00 84.06 158 THR A O 1
ATOM 1200 N N . VAL A 1 159 ? -18.202 -3.071 24.507 1.00 85.12 159 VAL A N 1
ATOM 1201 C CA . VAL A 1 159 ? -18.631 -2.353 25.720 1.00 85.12 159 VAL A CA 1
ATOM 1202 C C . VAL A 1 159 ? -19.875 -3.009 26.324 1.00 85.12 159 VAL A C 1
ATOM 1204 O O . VAL A 1 159 ? -19.878 -3.319 27.511 1.00 85.12 159 VAL A O 1
ATOM 1207 N N . TYR A 1 160 ? -20.889 -3.321 25.510 1.00 84.88 160 TYR A N 1
ATOM 1208 C CA . TYR A 1 160 ? -22.091 -4.012 25.986 1.00 84.88 160 TYR A CA 1
ATOM 1209 C C . TYR A 1 160 ? -21.786 -5.391 26.569 1.00 84.88 160 TYR A C 1
ATOM 1211 O O . TYR A 1 160 ? -22.296 -5.723 27.632 1.00 84.88 160 TYR A O 1
ATOM 1219 N N . ARG A 1 161 ? -20.896 -6.167 25.940 1.00 79.44 161 ARG A N 1
ATOM 1220 C CA . ARG A 1 161 ? -20.474 -7.471 26.467 1.00 79.44 161 ARG A CA 1
ATOM 1221 C C . ARG A 1 161 ? -19.772 -7.352 27.821 1.00 79.44 161 ARG A C 1
ATOM 1223 O O . ARG A 1 161 ? -19.985 -8.197 28.681 1.00 79.44 161 ARG A O 1
ATOM 1230 N N . LEU A 1 162 ? -18.957 -6.314 28.015 1.00 85.75 162 LEU A N 1
ATOM 1231 C CA . LEU A 1 162 ? -18.291 -6.049 29.293 1.00 85.75 162 LEU A CA 1
ATOM 1232 C C . LEU A 1 162 ? -19.274 -5.617 30.379 1.00 85.75 162 LEU A C 1
ATOM 1234 O O . LEU A 1 162 ? -19.074 -5.975 31.535 1.00 85.75 162 LEU A O 1
ATOM 1238 N N . VAL A 1 163 ? -20.340 -4.902 30.013 1.00 86.00 163 VAL A N 1
ATOM 1239 C CA . VAL A 1 163 ? -21.442 -4.597 30.934 1.00 86.00 163 VAL A CA 1
ATOM 1240 C C . VAL A 1 163 ? -22.193 -5.869 31.314 1.00 86.00 163 VAL A C 1
ATOM 1242 O O . VAL A 1 163 ? -22.383 -6.132 32.496 1.00 86.00 163 VAL A O 1
ATOM 1245 N N . SER A 1 164 ? -22.544 -6.708 30.336 1.00 77.94 164 SER A N 1
ATOM 1246 C CA . SER A 1 164 ? -23.195 -7.998 30.592 1.00 77.94 164 SER A CA 1
ATOM 1247 C C . SER A 1 164 ? -22.336 -8.939 31.439 1.00 77.94 164 SER A C 1
ATOM 1249 O O . SER A 1 164 ? -22.876 -9.699 32.231 1.00 77.94 164 SER A O 1
ATOM 1251 N N . SER A 1 165 ? -21.006 -8.884 31.302 1.00 76.69 165 SER A N 1
ATOM 1252 C CA . SER A 1 165 ? -20.082 -9.680 32.117 1.00 76.69 165 SER A CA 1
ATOM 1253 C C . SER A 1 165 ? -19.722 -9.028 33.459 1.00 76.69 165 SER A C 1
ATOM 1255 O O . SER A 1 165 ? -18.823 -9.527 34.129 1.00 76.69 165 SER A O 1
ATOM 1257 N N . GLY A 1 166 ? -20.290 -7.865 33.797 1.00 82.31 166 GLY A N 1
ATOM 1258 C CA . GLY A 1 166 ? -19.972 -7.112 35.017 1.00 82.31 166 GLY A CA 1
ATOM 1259 C C . GLY A 1 166 ? -18.573 -6.479 35.066 1.00 82.31 166 GLY A C 1
ATOM 1260 O O . GLY A 1 166 ? -18.181 -5.934 36.090 1.00 82.31 166 GLY A O 1
ATOM 1261 N N . ALA A 1 167 ? -17.802 -6.522 33.975 1.00 82.94 167 ALA A N 1
ATOM 1262 C CA . ALA A 1 167 ? -16.455 -5.948 33.918 1.00 82.94 167 ALA A CA 1
ATOM 1263 C C . ALA A 1 167 ? -16.472 -4.412 33.781 1.00 82.94 167 ALA A C 1
ATOM 1265 O O . ALA A 1 167 ? -15.523 -3.740 34.190 1.00 82.94 167 ALA A O 1
ATOM 1266 N N . LEU A 1 168 ? -17.561 -3.875 33.227 1.00 89.38 168 LEU A N 1
ATOM 1267 C CA . LEU A 1 168 ? -17.934 -2.464 33.258 1.00 89.38 168 LEU A CA 1
ATOM 1268 C C . LEU A 1 168 ? -19.337 -2.333 33.854 1.00 89.38 168 LEU A C 1
ATOM 1270 O O . LEU A 1 168 ? -20.155 -3.240 33.740 1.00 89.38 168 LEU A O 1
ATOM 1274 N N . CYS A 1 169 ? -19.641 -1.180 34.430 1.00 88.75 169 CYS A N 1
ATOM 1275 C CA . CYS A 1 169 ? -20.980 -0.825 34.874 1.00 88.75 169 CYS A CA 1
ATOM 1276 C C . CYS A 1 169 ? -21.478 0.407 34.116 1.00 88.75 169 CYS A C 1
ATOM 1278 O O . CYS A 1 169 ? -20.720 1.332 33.809 1.00 88.75 169 CYS A O 1
ATOM 1280 N N . GLN A 1 170 ? -22.772 0.421 33.796 1.00 89.38 170 GLN A N 1
ATOM 1281 C CA . GLN A 1 170 ? -23.421 1.605 33.257 1.00 89.38 170 GLN A CA 1
ATOM 1282 C C . GLN A 1 170 ? -23.870 2.494 34.423 1.00 89.38 170 GLN A C 1
ATOM 1284 O O . GLN A 1 170 ? -24.834 2.185 35.112 1.00 89.38 170 GLN A O 1
ATOM 1289 N N . VAL A 1 171 ? -23.178 3.613 34.627 1.00 86.06 171 VAL A N 1
ATOM 1290 C CA . VAL A 1 171 ? -23.409 4.541 35.756 1.00 86.06 171 VAL A CA 1
ATOM 1291 C C . VAL A 1 171 ? -24.310 5.727 35.392 1.00 86.06 171 VAL A C 1
ATOM 1293 O O . VAL A 1 171 ? -24.543 6.626 36.191 1.00 86.06 171 VAL A O 1
ATOM 1296 N N . GLY A 1 172 ? -24.803 5.764 34.154 1.00 80.88 172 GLY A N 1
ATOM 1297 C CA . GLY A 1 172 ? -25.720 6.785 33.662 1.00 80.88 172 GLY A CA 1
ATOM 1298 C C . GLY A 1 172 ? -26.097 6.545 32.204 1.00 80.88 172 GLY A C 1
ATOM 1299 O O . GLY A 1 172 ? -25.637 5.594 31.568 1.00 80.88 172 GLY A O 1
ATOM 1300 N N . ARG A 1 173 ? -26.937 7.410 31.629 1.00 80.81 173 ARG A N 1
ATOM 1301 C CA . ARG A 1 173 ? -27.395 7.258 30.238 1.00 80.81 173 ARG A CA 1
ATOM 1302 C C . ARG A 1 173 ? -26.206 7.307 29.265 1.00 80.81 173 ARG A C 1
ATOM 1304 O O . ARG A 1 173 ? -25.644 8.371 29.013 1.00 80.81 173 ARG A O 1
ATOM 1311 N N . GLY A 1 174 ? -25.814 6.142 28.742 1.00 81.50 174 GLY A N 1
ATOM 1312 C CA . GLY A 1 174 ? -24.685 5.983 27.821 1.00 81.50 174 GLY A CA 1
ATOM 1313 C C . GLY A 1 174 ? -23.297 6.239 28.425 1.00 81.50 174 GLY A C 1
ATOM 1314 O O . GLY A 1 174 ? -22.378 6.543 27.659 1.00 81.50 174 GLY A O 1
ATOM 1315 N N . ARG A 1 175 ? -23.146 6.154 29.757 1.00 89.00 175 ARG A N 1
ATOM 1316 C CA . ARG A 1 175 ? -21.865 6.314 30.467 1.00 89.00 175 ARG A CA 1
ATOM 1317 C C . ARG A 1 175 ? -21.451 5.023 31.162 1.00 89.00 175 ARG A C 1
ATOM 1319 O O . ARG A 1 17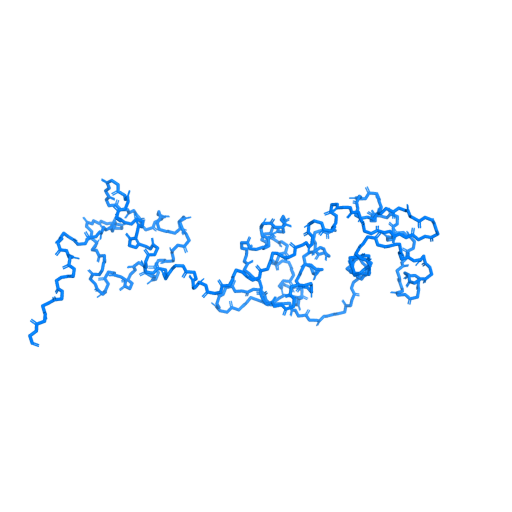5 ? -22.273 4.423 31.851 1.00 89.00 175 ARG A O 1
ATOM 1326 N N . TYR A 1 176 ? -20.184 4.651 31.020 1.00 90.00 176 TYR A N 1
ATOM 1327 C CA . TYR A 1 176 ? -19.627 3.390 31.500 1.00 90.00 176 TYR A CA 1
ATOM 1328 C C . TYR A 1 176 ? -18.353 3.632 32.310 1.00 90.00 176 TYR A C 1
ATOM 1330 O O . TYR A 1 176 ? -17.541 4.486 31.951 1.00 90.00 176 TYR A O 1
ATOM 1338 N N . ALA A 1 177 ? -18.188 2.883 33.393 1.00 90.19 177 ALA A N 1
ATOM 1339 C CA . ALA A 1 177 ? -17.020 2.931 34.268 1.00 90.19 177 ALA A CA 1
ATOM 1340 C C . ALA A 1 177 ? -16.685 1.523 34.780 1.00 90.19 177 ALA A C 1
ATOM 1342 O O . ALA A 1 177 ? -17.445 0.579 34.549 1.00 90.19 177 ALA A O 1
ATOM 1343 N N . ARG A 1 178 ? -15.556 1.368 35.477 1.00 86.44 178 ARG A N 1
ATOM 1344 C CA . ARG A 1 178 ? -15.301 0.160 36.268 1.00 86.44 178 ARG A CA 1
ATOM 1345 C C . ARG A 1 178 ? -16.298 0.051 37.425 1.00 86.44 178 ARG A C 1
ATOM 1347 O O . ARG A 1 178 ? -16.640 1.077 38.016 1.00 86.44 178 ARG A O 1
ATOM 1354 N N . PRO A 1 179 ? -16.726 -1.169 37.793 1.00 82.00 179 PRO A N 1
ATOM 1355 C CA . PRO A 1 179 ? -17.422 -1.368 39.052 1.00 82.00 179 PRO A CA 1
ATOM 1356 C C . PRO A 1 179 ? -16.512 -0.957 40.224 1.00 82.00 179 PRO A C 1
ATOM 1358 O O . PRO A 1 179 ? -15.307 -1.227 40.191 1.00 82.00 179 PRO A O 1
ATOM 1361 N N . PRO A 1 180 ? -17.059 -0.317 41.266 1.00 66.25 180 PRO A N 1
ATOM 1362 C CA . PRO A 1 180 ? -16.303 -0.035 42.477 1.00 66.25 180 PRO A CA 1
ATOM 1363 C C . PRO A 1 180 ? -15.965 -1.358 43.194 1.00 66.25 180 PRO A C 1
ATOM 1365 O O . PRO A 1 180 ? -16.860 -2.022 43.702 1.00 66.25 180 PRO A O 1
ATOM 1368 N N . GLY A 1 181 ? -14.681 -1.748 43.219 1.00 60.59 181 GLY A N 1
ATOM 1369 C CA . GLY A 1 181 ? -14.151 -2.798 44.111 1.00 60.59 181 GLY A CA 1
ATOM 1370 C C . GLY A 1 181 ? -13.951 -4.212 43.535 1.00 60.59 181 GLY A C 1
ATOM 1371 O O . GLY A 1 181 ? -14.544 -5.158 44.037 1.00 60.59 181 GLY A O 1
ATOM 1372 N N . GLY A 1 182 ? -13.064 -4.402 42.549 1.00 44.12 182 GLY A N 1
ATOM 1373 C CA . GLY A 1 182 ? -12.751 -5.732 41.993 1.00 44.12 182 GLY A CA 1
ATOM 1374 C C . GLY A 1 182 ? -11.259 -6.004 41.801 1.00 44.12 182 GLY A C 1
ATOM 1375 O O . GLY A 1 182 ? -10.812 -6.181 40.669 1.00 44.12 182 GLY A O 1
ATOM 1376 N N . GLY A 1 183 ? -10.488 -6.028 42.891 1.00 37.75 183 GLY A N 1
ATOM 1377 C CA . GLY A 1 183 ? -9.200 -6.721 42.910 1.00 37.75 183 GLY A CA 1
ATOM 1378 C C . GLY A 1 183 ? -9.450 -8.229 42.904 1.00 37.75 183 GLY A C 1
ATOM 1379 O O . GLY A 1 183 ? -10.223 -8.724 43.720 1.00 37.75 183 GLY A O 1
ATOM 1380 N N . HIS A 1 184 ? -8.829 -8.965 41.983 1.00 38.53 184 HIS A N 1
ATOM 1381 C CA . HIS A 1 184 ? -8.790 -10.422 42.061 1.00 38.53 184 HIS A CA 1
ATOM 1382 C C . HIS A 1 184 ? -7.958 -10.823 43.290 1.00 38.53 184 HIS A C 1
ATOM 1384 O O . HIS A 1 184 ? -6.735 -10.882 43.220 1.00 38.53 184 HIS A O 1
ATOM 1390 N N . GLN A 1 185 ? -8.619 -11.095 44.415 1.00 38.22 185 GLN A N 1
ATOM 1391 C CA . GLN A 1 185 ? -8.093 -12.026 45.407 1.00 38.22 185 GLN A CA 1
ATOM 1392 C C . GLN A 1 185 ? -8.341 -13.432 44.854 1.00 38.22 185 GLN A C 1
ATOM 1394 O O . GLN A 1 185 ? -9.472 -13.914 44.846 1.00 38.22 185 GLN A O 1
ATOM 1399 N N . HIS A 1 186 ? -7.295 -14.070 44.332 1.00 34.50 186 HIS A N 1
ATOM 1400 C CA . HIS A 1 186 ? -7.253 -15.526 44.296 1.00 34.50 186 HIS A CA 1
ATOM 1401 C C . HIS A 1 186 ? -6.997 -15.979 45.735 1.00 34.50 186 HIS A C 1
ATOM 1403 O O . HIS A 1 186 ? -5.892 -15.823 46.244 1.00 34.50 186 HIS A O 1
ATOM 1409 N N . ALA A 1 187 ? -8.041 -16.465 46.401 1.00 34.25 187 ALA A N 1
ATOM 1410 C CA . ALA A 1 187 ? -7.888 -17.283 47.592 1.00 34.25 187 ALA A CA 1
ATOM 1411 C C . ALA A 1 187 ? -7.541 -18.702 47.122 1.00 34.25 187 ALA A C 1
ATOM 1413 O O . ALA A 1 187 ? -8.361 -19.353 46.473 1.00 34.25 187 ALA A O 1
ATOM 1414 N N . GLU A 1 188 ? -6.309 -19.137 47.390 1.00 36.94 188 GLU A N 1
ATOM 1415 C CA . GLU A 1 188 ? -5.983 -20.559 47.497 1.00 36.94 188 GLU A CA 1
ATOM 1416 C C . GLU A 1 188 ? -6.784 -21.146 48.664 1.00 36.94 188 GLU A C 1
ATOM 1418 O O . GLU A 1 188 ? -6.793 -20.589 49.765 1.00 36.94 188 GLU A O 1
ATOM 1423 N N . ALA A 1 189 ? -7.458 -22.257 48.393 1.00 36.56 189 ALA A N 1
ATOM 1424 C CA . ALA A 1 189 ? -7.958 -23.208 49.372 1.00 36.56 189 ALA A CA 1
ATOM 1425 C C . ALA A 1 189 ? -7.539 -24.602 48.901 1.00 36.56 189 ALA A C 1
ATOM 1427 O O . ALA A 1 189 ? -7.587 -24.827 47.667 1.00 36.56 189 ALA A O 1
#

pLDDT: mean 83.21, std 14.42, range [34.25, 97.06]

Radius of gyration: 23.52 Å; chains: 1; bounding box: 48×36×72 Å

InterPro domains:
  IPR025159 AbiEi antitoxin, N-terminal domain [PF13338] (134-179)

Sequence (189 aa):
MRTALALVIARRAQRALRLTEFEALDVPPKTLHYLIRRGRVQRGADGRYQFIEGAPLPLETALWMAVCANGAAVGAERFTQAGITRSTLLHLTREGMLERAGDGYAASPRLLESTRVPPVPESGAPPDRRTAALALADGAPGPLRLRDFMRSGIPASTVYRLVSSGALCQVGRGRYARPPGGGHQHAEA

Secondary structure (DSSP, 8-state):
-HHHHHHHHHHHHTS-EEHHHHHTTT--HHHHHHHHHTTSEEE-TTSEEEE---SPPHHHHHHHHHHHTTTSPEEHHHHHHTT--HHHHHHHHHTTSEEEETTEEEE-HHHHHHT-PPPP-----S--HHHHHHHHHHTSSSPEEHHHHHHTT--HHHHHHHHHTTSSEEEETTEEE--S---------

Foldseek 3Di:
DLLLLVLLLLVVQVDWAAPVLCVVLVRHPVSLVVCVVVVQWDQDPVRTIHGDDDDDDLLNVVLNVQLVCVFDFDAPVVSVVVVRDPVSVVVCVVVVQWDDDPRGIHGHPSSNVSSDRPPDPPPPPPCPLLNVVQVVQVPDPDWDALVVSVVVVRHSVSVVVCCVVLQWPDPDDRTIHGDPDDDDDPDDD